Protein AF-S4YQE6-F1 (afdb_monomer)

Organism: NCBI:txid1348660

Secondary structure (DSSP, 8-state):
-HHHHHTT--------PPPPGGGGGGT-----SGGGG-GGGHHHHHHHHIIIIII--HHHHHHHHHHHHHHHH-EEEE-TT-B---GGG-HHHHHHHHHTT----HHHHHHHHHHHHHHTT-S-TT-TTTTT--TTSS---HHHHHHHHHHHHHHHHH--GGGS----SPP--TTSEEEEE-TTSTT-EEEEEEEE-TT-HHHHHHHHHHHHHHHHHHHTTTTTS--------SGGGGGGGGGTHHHHT-THHHHHHTSHHHHHHHHHHHHHHHH---TTS-HHHHHHHT--GGGTSEE-SSB---HHHHT-TT--

pLDDT: mean 86.49, std 13.57, range [44.91, 98.69]

Mean predicted aligned error: 7.18 Å

Structure (mmCIF, N/CA/C/O backbone):
data_AF-S4YQE6-F1
#
_entry.id   AF-S4YQE6-F1
#
loop_
_atom_site.group_PDB
_atom_site.id
_atom_site.type_symbol
_atom_site.label_atom_id
_atom_site.label_alt_id
_atom_site.label_comp_id
_atom_site.label_asym_id
_atom_site.label_entity_id
_atom_site.label_seq_id
_atom_site.pdbx_PDB_ins_code
_atom_site.Cartn_x
_atom_site.Cartn_y
_atom_site.Cartn_z
_atom_site.occupancy
_atom_site.B_iso_or_equiv
_atom_site.auth_seq_id
_atom_site.auth_comp_id
_atom_site.auth_asym_id
_atom_site.auth_atom_id
_atom_site.pdbx_PDB_model_num
ATOM 1 N N . MET A 1 1 ? -27.597 2.036 8.603 1.00 56.84 1 MET A N 1
ATOM 2 C CA . MET A 1 1 ? -28.878 2.775 8.636 1.00 56.84 1 MET A CA 1
ATOM 3 C C . MET A 1 1 ? -29.088 3.471 9.978 1.00 56.84 1 MET A C 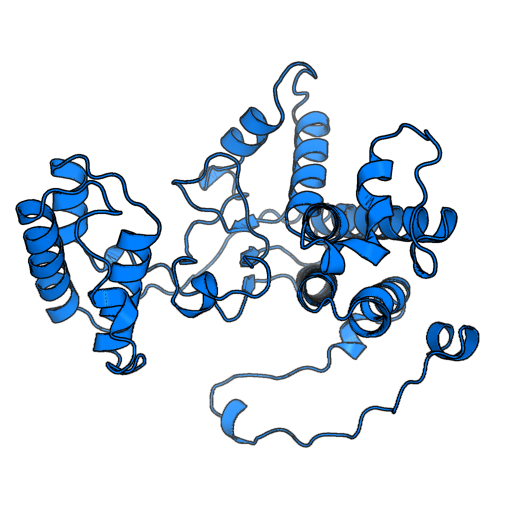1
ATOM 5 O O . MET A 1 1 ? -29.049 4.689 9.965 1.00 56.84 1 MET A O 1
ATOM 9 N N . GLY A 1 2 ? -29.180 2.748 11.110 1.00 69.44 2 GLY A N 1
ATOM 10 C CA . GLY A 1 2 ? -29.436 3.332 12.447 1.00 69.44 2 GLY A CA 1
ATOM 11 C C . GLY A 1 2 ? -28.604 4.575 12.797 1.00 69.44 2 GLY A C 1
ATOM 12 O O . GLY A 1 2 ? -29.173 5.617 13.085 1.00 69.44 2 GLY A O 1
ATOM 13 N N . PHE A 1 3 ? -27.277 4.521 12.623 1.00 74.50 3 PHE A N 1
ATOM 14 C CA . PHE A 1 3 ? -26.396 5.674 12.870 1.00 74.50 3 PHE A CA 1
ATOM 15 C C . PHE A 1 3 ? -26.777 6.941 12.074 1.00 74.50 3 PHE A C 1
ATOM 17 O O . PHE A 1 3 ? -26.772 8.037 12.629 1.00 74.50 3 PHE A O 1
ATOM 24 N N . LEU A 1 4 ? -27.094 6.809 10.780 1.00 75.56 4 LEU A N 1
ATOM 25 C CA . LEU A 1 4 ? -27.404 7.966 9.929 1.00 75.56 4 LEU A CA 1
ATOM 26 C C . LEU A 1 4 ? -28.736 8.596 10.339 1.00 75.56 4 LEU A C 1
ATOM 28 O O . LEU A 1 4 ? -28.818 9.815 10.456 1.00 75.56 4 LEU A O 1
ATOM 32 N N . SER A 1 5 ? -29.742 7.763 10.624 1.00 77.19 5 SER A N 1
ATOM 33 C CA . SER A 1 5 ? -31.036 8.226 11.130 1.00 77.19 5 SER A CA 1
ATOM 34 C C . SER A 1 5 ? -30.931 8.846 12.525 1.00 77.19 5 SER A C 1
ATOM 36 O O . SER A 1 5 ? -31.504 9.902 12.752 1.00 77.19 5 SER A O 1
ATOM 38 N N . GLU A 1 6 ? -30.162 8.243 13.437 1.00 80.88 6 GLU A N 1
ATOM 39 C CA . GLU A 1 6 ? -29.950 8.750 14.804 1.00 80.88 6 GLU A CA 1
ATOM 40 C C . GLU A 1 6 ? -29.299 10.139 14.819 1.00 80.88 6 GLU A C 1
ATOM 42 O O . GLU A 1 6 ? -29.551 10.926 15.725 1.00 80.88 6 GLU A O 1
ATOM 47 N N . ASN A 1 7 ? -28.480 10.451 13.810 1.00 77.69 7 ASN A N 1
ATOM 48 C CA . ASN A 1 7 ? -27.737 11.709 13.725 1.00 77.69 7 ASN A CA 1
ATOM 49 C C . ASN A 1 7 ? -28.308 12.681 12.679 1.00 77.69 7 ASN A C 1
ATOM 51 O O . ASN A 1 7 ? -27.654 13.667 12.353 1.00 77.69 7 ASN A O 1
ATOM 55 N N . ASN A 1 8 ? -29.510 12.420 12.148 1.00 81.25 8 ASN A N 1
ATOM 56 C CA . ASN A 1 8 ? -30.167 13.243 11.123 1.00 81.25 8 ASN A CA 1
ATOM 57 C C . ASN A 1 8 ? -29.279 13.534 9.897 1.00 81.25 8 ASN A C 1
ATOM 59 O O . ASN A 1 8 ? -29.334 14.617 9.314 1.00 81.25 8 ASN A O 1
ATOM 63 N N . ILE A 1 9 ? -28.444 12.570 9.504 1.00 76.38 9 ILE A N 1
ATOM 64 C CA . ILE A 1 9 ? -27.558 12.710 8.349 1.00 76.38 9 ILE A CA 1
ATOM 65 C C . ILE A 1 9 ? -28.355 12.338 7.089 1.00 76.38 9 ILE A C 1
ATOM 67 O O . ILE A 1 9 ? -28.807 11.192 6.984 1.00 76.38 9 ILE A O 1
ATOM 71 N N . PRO A 1 10 ? -28.535 13.260 6.123 1.00 71.62 10 PRO A N 1
ATOM 72 C CA . PRO A 1 10 ? -29.308 12.985 4.920 1.00 71.62 10 PRO A CA 1
ATOM 73 C C . PRO A 1 10 ? -28.640 11.887 4.087 1.00 71.62 10 PRO A C 1
ATOM 75 O O . PRO A 1 10 ? -27.459 11.960 3.751 1.00 71.62 10 PRO A O 1
ATOM 78 N N . TYR A 1 11 ? -29.419 10.864 3.742 1.00 64.81 11 TYR A N 1
ATOM 79 C CA . TYR A 1 11 ? -29.004 9.772 2.871 1.00 64.81 11 TYR A CA 1
ATOM 80 C C . TYR A 1 11 ? -30.135 9.462 1.893 1.00 64.81 11 TYR A C 1
ATOM 82 O O . TYR A 1 11 ? -31.206 8.998 2.287 1.00 64.81 11 TYR A O 1
ATOM 90 N N . HIS A 1 12 ? -29.899 9.724 0.610 1.00 60.97 12 HIS A N 1
ATOM 91 C CA . HIS A 1 12 ? -30.775 9.244 -0.449 1.00 60.97 12 HIS A CA 1
ATOM 92 C C . HIS A 1 12 ? -30.407 7.784 -0.719 1.00 60.97 12 HIS A C 1
ATOM 94 O O . HIS A 1 12 ? -29.250 7.482 -1.008 1.00 60.97 12 HIS A O 1
ATOM 100 N N . GLY A 1 13 ? -31.372 6.876 -0.548 1.00 57.06 13 GLY A N 1
ATOM 101 C CA . GLY A 1 13 ? -31.161 5.443 -0.748 1.00 57.06 13 GLY A CA 1
ATOM 102 C C . GLY A 1 13 ? -30.552 5.121 -2.115 1.00 57.06 13 GLY A C 1
ATOM 103 O O . GLY A 1 13 ? -30.701 5.884 -3.071 1.00 57.06 13 GLY A O 1
ATOM 104 N N . LEU A 1 14 ? -29.870 3.977 -2.202 1.00 54.34 14 LEU A N 1
ATOM 105 C CA . LEU A 1 14 ? -29.313 3.463 -3.453 1.00 54.34 14 LEU A CA 1
ATOM 106 C C . LEU A 1 14 ? -30.409 3.385 -4.524 1.00 54.34 14 LEU A C 1
ATOM 108 O O . LEU A 1 14 ? -31.343 2.592 -4.422 1.00 54.34 14 LEU A O 1
ATOM 112 N N . THR A 1 15 ? -30.270 4.188 -5.577 1.00 50.94 15 THR A N 1
ATOM 113 C CA . THR A 1 15 ? -30.917 3.888 -6.851 1.00 50.94 15 THR A CA 1
ATOM 114 C C . THR A 1 15 ? -30.179 2.692 -7.437 1.00 50.94 15 THR A C 1
ATOM 116 O O . THR A 1 15 ? -28.959 2.720 -7.595 1.00 50.94 15 THR A O 1
ATOM 119 N N . THR A 1 16 ? -30.898 1.604 -7.704 1.00 48.97 16 THR A N 1
ATOM 120 C CA . THR A 1 16 ? -30.346 0.422 -8.372 1.00 48.97 16 THR A CA 1
ATOM 121 C C . THR A 1 16 ? -29.861 0.828 -9.759 1.00 48.97 16 THR A C 1
ATOM 123 O O . THR A 1 16 ? -30.655 0.916 -10.695 1.00 48.97 16 THR A O 1
ATOM 126 N N . SER A 1 17 ? -28.568 1.114 -9.901 1.00 51.81 17 SER A N 1
ATOM 127 C CA . SER A 1 17 ? -27.965 1.313 -11.210 1.00 51.81 17 SER A CA 1
ATOM 128 C C . SER A 1 17 ? -27.737 -0.059 -11.838 1.00 51.81 17 SER A C 1
ATOM 130 O O . SER A 1 17 ? -27.027 -0.920 -11.317 1.00 51.81 17 SER A O 1
ATOM 132 N N . THR A 1 18 ? -28.405 -0.310 -12.959 1.00 53.41 18 THR A N 1
ATOM 133 C CA . THR A 1 18 ? -28.141 -1.500 -13.766 1.00 53.41 18 THR A CA 1
ATOM 134 C C . THR A 1 18 ? -26.770 -1.362 -14.420 1.00 53.41 18 THR A C 1
ATOM 136 O O . THR A 1 18 ? -26.485 -0.367 -15.086 1.00 53.41 18 THR A O 1
ATOM 139 N N . LEU A 1 19 ? -25.924 -2.369 -14.213 1.00 55.91 19 LEU A N 1
ATOM 140 C CA . LEU A 1 19 ? -24.539 -2.405 -14.677 1.00 55.91 19 LEU A CA 1
ATOM 141 C C . LEU A 1 19 ? -24.406 -2.406 -16.212 1.00 55.91 19 LEU A C 1
ATOM 143 O O . LEU A 1 19 ? -25.248 -2.990 -16.899 1.00 55.91 19 LEU A O 1
ATOM 147 N N . PRO A 1 20 ? -23.297 -1.872 -16.764 1.00 57.84 20 PRO A N 1
ATOM 148 C CA . PRO A 1 20 ? -22.956 -2.053 -18.170 1.00 57.84 20 PRO A CA 1
ATOM 149 C C . PRO A 1 20 ? -22.670 -3.541 -18.475 1.00 57.84 20 PRO A C 1
ATOM 151 O O . PRO A 1 20 ? -21.804 -4.133 -17.826 1.00 57.84 20 PRO A O 1
ATOM 154 N N . PRO A 1 21 ? -23.303 -4.153 -19.494 1.00 55.97 21 PRO A N 1
ATOM 155 C CA . PRO A 1 21 ? -23.121 -5.571 -19.840 1.00 55.97 21 PRO A CA 1
ATOM 156 C C . PRO A 1 21 ? -21.667 -5.991 -20.136 1.00 55.97 21 PRO A C 1
ATOM 158 O O . PRO A 1 21 ? -21.275 -7.120 -19.857 1.00 55.97 21 PRO A O 1
ATOM 161 N N . ARG A 1 22 ? -20.840 -5.062 -20.637 1.00 60.28 22 ARG A N 1
ATOM 162 C CA . ARG A 1 22 ? -19.507 -5.315 -21.227 1.00 60.28 22 ARG A CA 1
ATOM 163 C C . ARG A 1 22 ? -18.426 -5.857 -20.281 1.00 60.28 22 ARG A C 1
ATOM 165 O O . ARG A 1 22 ? -17.369 -6.261 -20.758 1.00 60.28 22 ARG A O 1
ATOM 172 N N . LEU A 1 23 ? -18.621 -5.811 -18.963 1.00 65.12 23 LEU A N 1
ATOM 173 C CA . LEU A 1 23 ? -17.590 -6.238 -18.003 1.00 65.12 23 LEU A CA 1
ATOM 174 C C . LEU A 1 23 ? -17.637 -7.744 -17.716 1.00 65.12 23 LEU A C 1
ATOM 176 O O . LEU A 1 23 ? -16.586 -8.358 -17.532 1.00 65.12 23 LEU A O 1
ATOM 180 N N . LYS A 1 24 ? -18.825 -8.360 -17.766 1.00 62.72 24 LYS A N 1
ATOM 181 C CA . LYS A 1 24 ? -18.977 -9.804 -17.527 1.00 62.72 24 LYS A CA 1
ATOM 182 C C . LYS A 1 24 ? -18.245 -10.641 -18.576 1.00 62.72 24 LYS A C 1
ATOM 184 O O . LYS A 1 24 ? -17.579 -11.608 -18.218 1.00 62.72 24 LYS A O 1
ATOM 189 N N . ASP A 1 25 ? -18.275 -10.207 -19.835 1.00 67.75 25 ASP A N 1
ATOM 190 C CA . ASP A 1 25 ? -17.629 -10.899 -20.961 1.00 67.75 25 ASP A CA 1
ATOM 191 C C . ASP A 1 25 ? -16.094 -10.946 -20.847 1.00 67.75 25 ASP A C 1
ATOM 193 O O . ASP A 1 25 ? -15.441 -11.752 -21.503 1.00 67.75 25 ASP A O 1
ATOM 197 N N . LYS A 1 26 ? -15.500 -10.108 -19.984 1.00 76.38 26 LYS A N 1
ATOM 198 C CA . LYS A 1 26 ? -14.056 -10.076 -19.698 1.00 76.38 26 LYS A CA 1
ATOM 199 C C . LYS A 1 26 ? -13.665 -10.861 -18.441 1.00 76.38 26 LYS A C 1
ATOM 201 O O . LYS A 1 26 ? -12.551 -10.705 -17.951 1.00 76.38 26 LYS A O 1
ATOM 206 N N . GLY A 1 27 ? -14.580 -11.652 -17.874 1.00 81.62 27 GLY A N 1
ATOM 207 C CA . GLY A 1 27 ? -14.354 -12.363 -16.612 1.00 81.62 27 GLY A CA 1
ATOM 208 C C . GLY A 1 27 ? -14.337 -11.453 -15.377 1.00 81.62 27 GLY A C 1
ATOM 209 O O . GLY A 1 27 ? -13.921 -11.883 -14.303 1.00 81.62 27 GLY A O 1
ATOM 210 N N . ILE A 1 28 ? -14.794 -10.200 -15.498 1.00 84.75 28 ILE A N 1
ATOM 211 C CA . ILE A 1 28 ? -14.851 -9.247 -14.386 1.00 84.75 28 ILE A CA 1
ATOM 212 C C . ILE A 1 28 ? -16.205 -9.385 -13.691 1.00 84.75 28 ILE A C 1
ATOM 214 O O . ILE A 1 28 ? -17.262 -9.186 -14.291 1.00 84.75 28 ILE A O 1
ATOM 218 N N . THR A 1 29 ? -16.170 -9.698 -12.396 1.00 84.75 29 THR A N 1
ATOM 219 C CA . THR A 1 29 ? -17.365 -9.742 -11.547 1.00 84.75 29 THR A CA 1
ATOM 220 C C . THR A 1 29 ? -17.403 -8.513 -10.654 1.00 84.75 29 THR A C 1
ATOM 222 O O . THR A 1 29 ? -16.517 -8.317 -9.828 1.00 84.75 29 THR A O 1
ATOM 225 N N . ILE A 1 30 ? -18.454 -7.710 -10.790 1.00 83.50 30 ILE A N 1
ATOM 226 C CA . ILE A 1 30 ? -18.725 -6.598 -9.877 1.00 83.50 30 ILE A CA 1
ATOM 227 C C . ILE A 1 30 ? -19.526 -7.124 -8.691 1.00 83.50 30 ILE A C 1
ATOM 229 O O . ILE A 1 30 ? -20.433 -7.940 -8.864 1.00 83.50 30 ILE A O 1
ATOM 233 N N . ARG A 1 31 ? -19.184 -6.654 -7.492 1.00 84.31 31 ARG A N 1
ATOM 234 C CA . ARG A 1 31 ? -19.867 -7.001 -6.246 1.00 84.31 31 ARG A CA 1
ATOM 235 C C . ARG A 1 31 ? -20.291 -5.744 -5.506 1.00 84.31 31 ARG A C 1
ATOM 237 O O . ARG A 1 31 ? -19.594 -4.733 -5.558 1.00 84.31 31 ARG A O 1
ATOM 244 N N . ASP A 1 32 ? -21.420 -5.841 -4.820 1.00 85.81 32 ASP A N 1
ATOM 245 C CA . ASP A 1 32 ? -21.859 -4.822 -3.879 1.00 85.81 32 ASP A CA 1
ATOM 246 C C . ASP A 1 32 ? -21.011 -4.919 -2.602 1.00 85.81 32 ASP A C 1
ATOM 248 O O . ASP A 1 32 ? -20.752 -6.008 -2.084 1.00 85.81 32 ASP A O 1
ATOM 252 N N . ILE A 1 33 ? -20.541 -3.776 -2.103 1.00 88.50 33 ILE A N 1
ATOM 253 C CA . ILE A 1 33 ? -19.720 -3.727 -0.894 1.00 88.50 33 ILE A CA 1
ATOM 254 C C . ILE A 1 33 ? -20.542 -3.916 0.385 1.00 88.50 33 ILE A C 1
ATOM 256 O O . ILE A 1 33 ? -19.969 -4.195 1.435 1.00 88.50 33 ILE A O 1
ATOM 260 N N . THR A 1 34 ? -21.865 -3.758 0.333 1.00 85.56 34 THR A N 1
ATOM 261 C CA . THR A 1 34 ? -22.750 -3.889 1.500 1.00 85.56 34 THR A CA 1
ATOM 262 C C . THR A 1 34 ? -22.647 -5.271 2.145 1.00 85.56 34 THR A C 1
ATOM 264 O O . THR A 1 34 ? -22.580 -5.359 3.373 1.00 85.56 34 THR A O 1
ATOM 267 N N . ASP A 1 35 ? -22.492 -6.325 1.341 1.00 84.75 35 ASP A N 1
ATOM 268 C CA . ASP A 1 35 ? -22.305 -7.706 1.804 1.00 84.75 35 ASP A CA 1
ATOM 269 C C . ASP A 1 35 ? -21.045 -7.878 2.676 1.00 84.75 35 ASP A C 1
ATOM 271 O O . ASP A 1 35 ? -21.010 -8.688 3.609 1.00 84.75 35 ASP A O 1
ATOM 275 N N . ILE A 1 36 ? -20.010 -7.066 2.431 1.00 89.44 36 ILE A N 1
ATOM 276 C CA . ILE A 1 36 ? -18.737 -7.092 3.168 1.00 89.44 36 ILE A CA 1
ATOM 277 C C . ILE A 1 36 ? -18.944 -6.626 4.619 1.00 89.44 36 ILE A C 1
ATOM 279 O O . ILE A 1 36 ? -18.232 -7.071 5.524 1.00 89.44 36 ILE A O 1
ATOM 283 N N . PHE A 1 37 ? -19.945 -5.776 4.864 1.00 90.25 37 PHE A N 1
ATOM 284 C CA . PHE A 1 37 ? -20.262 -5.205 6.175 1.00 90.25 37 PHE A CA 1
ATOM 285 C C . PHE A 1 37 ? -21.258 -6.039 7.002 1.00 90.25 37 PHE A C 1
ATOM 287 O O . PHE A 1 37 ? -21.840 -5.520 7.958 1.00 90.25 37 PHE A O 1
ATOM 294 N N . SER A 1 38 ? -21.437 -7.325 6.673 1.00 80.56 38 SER A N 1
ATOM 295 C CA . SER A 1 38 ? -22.269 -8.282 7.427 1.00 80.56 38 SER A CA 1
ATOM 296 C C . SER A 1 38 ? -22.026 -8.247 8.949 1.00 80.56 38 SER A C 1
ATOM 298 O O . SER A 1 38 ? -20.991 -7.773 9.407 1.00 80.56 38 SER A O 1
ATOM 300 N N . PHE A 1 39 ? -22.963 -8.767 9.758 1.00 70.31 39 PHE A N 1
ATOM 301 C CA . PHE A 1 39 ? -23.065 -8.572 11.222 1.00 70.31 39 PHE A CA 1
ATOM 302 C C . PHE A 1 39 ? -21.742 -8.451 12.014 1.00 70.31 39 PHE A C 1
ATOM 304 O O . PHE A 1 39 ? -21.606 -7.538 12.831 1.00 70.31 39 PHE A O 1
ATOM 311 N N . LYS A 1 40 ? -20.733 -9.303 11.764 1.00 79.31 40 LYS A N 1
ATOM 312 C CA . LYS A 1 40 ? -19.415 -9.232 12.440 1.00 79.31 40 LYS A CA 1
ATOM 313 C C . LYS A 1 40 ? -18.635 -7.925 12.189 1.00 79.31 40 LYS A C 1
ATOM 315 O O . LYS A 1 40 ? -17.783 -7.556 12.998 1.00 79.31 40 LYS A O 1
ATOM 320 N N . PHE A 1 41 ? -18.942 -7.206 11.113 1.00 88.44 41 PHE A N 1
ATOM 321 C CA . PHE A 1 41 ? -18.288 -5.978 10.660 1.00 88.44 4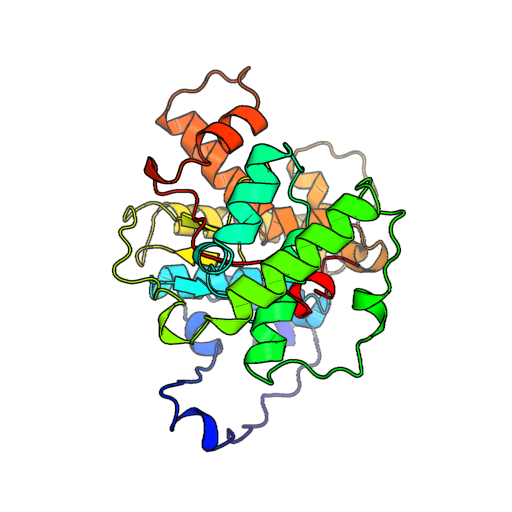1 PHE A CA 1
ATOM 322 C C . PHE A 1 41 ? -19.214 -4.757 10.599 1.00 88.44 41 PHE A C 1
ATOM 324 O O . PHE A 1 41 ? -18.791 -3.709 10.119 1.00 88.44 41 PHE A O 1
ATOM 331 N N . ALA A 1 42 ? -20.419 -4.822 11.174 1.00 85.88 42 ALA A N 1
ATOM 332 C CA . ALA A 1 42 ? -21.373 -3.706 11.164 1.00 85.88 42 ALA A CA 1
ATOM 333 C C . ALA A 1 42 ? -20.790 -2.387 11.723 1.00 85.88 42 ALA A C 1
ATOM 335 O O . ALA A 1 42 ? -21.094 -1.303 11.229 1.00 85.88 42 ALA A O 1
ATOM 336 N N . ASN A 1 43 ? -19.882 -2.462 12.706 1.00 88.69 43 ASN A N 1
ATOM 337 C CA . ASN A 1 43 ? -19.178 -1.280 13.226 1.00 88.69 43 ASN A CA 1
ATOM 338 C C . ASN A 1 43 ? -18.324 -0.574 12.159 1.00 88.69 43 ASN A C 1
ATOM 340 O O . ASN A 1 43 ? -18.210 0.646 12.185 1.00 88.69 43 ASN A O 1
ATOM 344 N N . PHE A 1 44 ? -17.742 -1.319 11.217 1.00 95.56 44 PHE A N 1
ATOM 345 C CA . PHE A 1 44 ? -16.958 -0.736 10.130 1.00 95.56 44 PHE A CA 1
ATOM 346 C C . PHE A 1 44 ? -17.831 -0.045 9.092 1.00 95.56 44 PHE A C 1
ATOM 348 O O . PHE A 1 44 ? -17.355 0.891 8.467 1.00 95.56 44 PHE A O 1
ATOM 355 N N . MET A 1 45 ? -19.106 -0.424 8.954 1.00 92.94 45 MET A N 1
ATOM 356 C CA . MET A 1 45 ? -20.050 0.312 8.105 1.00 92.94 45 MET A CA 1
ATOM 357 C C . MET A 1 45 ? -20.227 1.746 8.610 1.00 92.94 45 MET A C 1
ATOM 359 O O . MET A 1 45 ? -20.254 2.695 7.835 1.00 92.94 45 MET A O 1
ATOM 363 N N . LYS A 1 46 ? -20.292 1.909 9.936 1.00 92.50 46 LYS A N 1
ATOM 364 C CA . LYS A 1 46 ? -20.345 3.224 10.576 1.00 92.50 46 LYS A CA 1
ATOM 365 C C . LYS A 1 46 ? -19.081 4.039 10.279 1.00 92.50 46 LYS A C 1
ATOM 367 O O . LYS A 1 46 ? -19.193 5.182 9.859 1.00 92.50 46 LYS A O 1
ATOM 372 N N . TYR A 1 47 ? -17.896 3.444 10.426 1.00 95.56 47 TYR A N 1
ATOM 373 C CA . TYR A 1 47 ? -16.626 4.120 10.117 1.00 95.56 47 TYR A CA 1
ATOM 374 C C . TYR A 1 47 ? -16.489 4.458 8.630 1.00 95.56 47 TYR A C 1
ATOM 376 O O . TYR A 1 47 ? -16.071 5.555 8.283 1.00 95.56 47 TYR A O 1
ATOM 384 N N . TYR A 1 48 ? -16.934 3.562 7.750 1.00 95.69 48 TYR A N 1
ATOM 385 C CA . TYR A 1 48 ? -17.032 3.820 6.319 1.00 95.69 48 TYR A CA 1
ATOM 386 C C . TYR A 1 48 ? -17.915 5.044 6.032 1.00 95.69 48 TYR A C 1
ATOM 388 O O . TYR A 1 48 ? -17.520 5.916 5.263 1.00 95.69 48 TYR A O 1
ATOM 396 N N . TYR A 1 49 ? -19.064 5.172 6.708 1.00 93.12 49 TYR A N 1
ATOM 397 C CA . TYR A 1 49 ? -19.915 6.359 6.597 1.00 93.12 49 TYR A CA 1
ATOM 398 C C . TYR A 1 49 ? -19.284 7.632 7.153 1.00 93.12 49 TYR A C 1
ATOM 400 O O . TYR A 1 49 ? -19.491 8.698 6.573 1.00 93.12 49 TYR A O 1
ATOM 408 N N . TYR A 1 50 ? -18.493 7.546 8.223 1.00 94.44 50 TYR A N 1
ATOM 409 C CA . TYR A 1 50 ? -17.733 8.702 8.701 1.00 94.44 50 TYR A CA 1
ATOM 410 C C . TYR A 1 50 ? -16.804 9.223 7.603 1.00 94.44 50 TYR A C 1
ATOM 412 O O . TYR A 1 50 ? -16.747 10.424 7.354 1.00 94.44 50 TYR A O 1
ATOM 420 N N . GLU A 1 51 ? -16.124 8.322 6.903 1.00 95.12 51 GLU A N 1
ATOM 421 C CA . GLU A 1 51 ? -15.181 8.710 5.861 1.00 95.12 51 GLU A CA 1
ATOM 422 C C . GLU A 1 51 ? -15.879 9.220 4.598 1.00 95.12 51 GLU A C 1
ATOM 424 O O . GLU A 1 51 ? -15.571 10.318 4.139 1.00 95.12 51 GLU A O 1
ATOM 429 N N . ILE A 1 52 ? -16.863 8.497 4.057 1.00 92.75 52 ILE A N 1
ATOM 430 C CA . ILE A 1 52 ? -17.488 8.888 2.783 1.00 92.75 52 ILE A CA 1
ATOM 431 C C . ILE A 1 52 ? -18.489 10.040 2.924 1.00 92.75 52 ILE A C 1
ATOM 433 O O . ILE A 1 52 ? -18.508 10.923 2.073 1.00 92.75 52 ILE A O 1
ATOM 437 N N . ILE A 1 53 ? -19.302 10.065 3.986 1.00 90.38 53 ILE A N 1
ATOM 438 C CA . ILE A 1 53 ? -20.383 11.054 4.136 1.00 90.38 53 ILE A CA 1
ATOM 439 C C . ILE A 1 53 ? -19.892 12.280 4.897 1.00 90.38 53 ILE A C 1
ATOM 441 O O . ILE A 1 53 ? -20.120 13.405 4.465 1.00 90.38 53 ILE A O 1
ATOM 445 N N . LEU A 1 54 ? -19.229 12.079 6.041 1.00 89.88 54 LEU A N 1
ATOM 446 C CA . LEU A 1 54 ? -18.856 13.204 6.900 1.00 89.88 54 LEU A CA 1
ATOM 447 C C . LEU A 1 54 ? -17.569 13.890 6.443 1.00 89.88 54 LEU A C 1
ATOM 449 O O . LEU A 1 54 ? -17.433 15.092 6.679 1.00 89.88 54 LEU A O 1
ATOM 453 N N . ARG A 1 55 ? -16.633 13.154 5.832 1.00 90.00 55 ARG A N 1
ATOM 454 C CA . ARG A 1 55 ? -15.354 13.701 5.354 1.00 90.00 55 ARG A CA 1
ATOM 455 C C . ARG A 1 55 ? -15.228 13.792 3.840 1.00 90.00 55 ARG A C 1
ATOM 457 O O . ARG A 1 55 ? -14.423 14.585 3.373 1.00 90.00 55 ARG A O 1
ATOM 464 N N . GLY A 1 56 ? -15.964 12.994 3.070 1.00 90.62 56 GLY A N 1
ATOM 465 C CA . GLY A 1 56 ? -15.686 12.846 1.639 1.00 90.62 56 GLY A CA 1
ATOM 466 C C . GLY A 1 56 ? -14.312 12.216 1.357 1.00 90.62 56 GLY A C 1
ATOM 467 O O . GLY A 1 56 ? -13.765 12.388 0.271 1.00 90.62 56 GLY A O 1
ATOM 468 N N . ASN A 1 57 ? -13.732 11.494 2.324 1.00 92.25 57 ASN A N 1
ATOM 469 C CA . ASN A 1 57 ? -12.438 10.833 2.184 1.00 92.25 57 ASN A CA 1
ATOM 470 C C . ASN A 1 57 ? -12.603 9.441 1.562 1.00 92.25 57 ASN A C 1
ATOM 472 O O . ASN A 1 57 ? -12.715 8.428 2.260 1.00 92.25 57 ASN A O 1
ATOM 476 N N . LEU A 1 58 ? -12.602 9.381 0.232 1.00 92.00 58 LEU A N 1
ATOM 477 C CA . LEU A 1 58 ? -12.727 8.110 -0.483 1.00 92.00 58 LEU A CA 1
ATOM 478 C C . LEU A 1 58 ? -11.527 7.179 -0.258 1.00 92.00 58 LEU A C 1
ATOM 480 O O . LEU A 1 58 ? -11.719 5.968 -0.209 1.00 92.00 58 LEU A O 1
ATOM 484 N N . ALA A 1 59 ? -10.320 7.717 -0.054 1.00 90.12 59 ALA A N 1
ATOM 485 C CA . ALA A 1 59 ? -9.129 6.905 0.199 1.00 90.12 59 ALA A CA 1
ATOM 486 C C . ALA A 1 59 ? -9.256 6.124 1.518 1.00 90.12 59 ALA A C 1
ATOM 488 O O . ALA A 1 59 ? -9.166 4.897 1.517 1.00 90.12 59 ALA A O 1
ATOM 489 N N . SER A 1 60 ? -9.591 6.813 2.617 1.00 94.19 60 SER A N 1
ATOM 490 C CA . SER A 1 60 ? -9.807 6.174 3.924 1.00 94.19 60 SER A CA 1
ATOM 491 C C . SER A 1 60 ? -10.984 5.186 3.899 1.00 94.19 60 SER A C 1
ATOM 493 O O . SER A 1 60 ? -10.920 4.105 4.489 1.00 94.19 60 SER A O 1
ATOM 495 N N . ALA A 1 61 ? -12.058 5.511 3.169 1.00 95.81 61 ALA A N 1
ATOM 496 C CA . ALA A 1 61 ? -13.185 4.599 2.987 1.00 95.81 61 ALA A CA 1
ATOM 497 C C . ALA A 1 61 ? -12.769 3.308 2.248 1.00 95.81 61 ALA A C 1
ATOM 499 O O . ALA A 1 61 ? -13.138 2.207 2.672 1.00 95.81 61 ALA A O 1
ATOM 500 N N . CYS A 1 62 ? -11.960 3.424 1.190 1.00 95.69 62 CYS A N 1
ATOM 501 C CA . CYS A 1 62 ? -11.377 2.287 0.473 1.00 95.69 62 CYS A CA 1
ATOM 502 C C . CYS A 1 62 ? -10.402 1.483 1.345 1.00 95.69 62 CYS A C 1
ATOM 504 O O . CYS A 1 62 ? -10.387 0.257 1.263 1.00 95.69 62 CYS A O 1
ATOM 506 N N . ASP A 1 63 ? -9.630 2.130 2.220 1.00 97.19 63 ASP A N 1
ATOM 507 C CA . ASP A 1 63 ? -8.733 1.464 3.175 1.00 97.19 63 ASP A CA 1
ATOM 508 C C . ASP A 1 63 ? -9.480 0.532 4.142 1.00 97.19 63 ASP A C 1
ATOM 510 O O . ASP A 1 63 ? -9.038 -0.588 4.414 1.00 97.19 63 ASP A O 1
ATOM 514 N N . ILE A 1 64 ? -10.664 0.941 4.608 1.00 97.75 64 ILE A N 1
ATOM 515 C CA . ILE A 1 64 ? -11.539 0.075 5.409 1.00 97.75 64 ILE A CA 1
ATOM 516 C C . ILE A 1 64 ? -11.995 -1.127 4.573 1.00 97.75 64 ILE A C 1
ATOM 518 O O . ILE A 1 64 ? -11.865 -2.276 5.003 1.00 97.75 64 ILE A O 1
ATOM 522 N N . VAL A 1 65 ? -12.533 -0.871 3.377 1.00 97.06 65 VAL A N 1
ATOM 523 C CA . VAL A 1 65 ? -13.126 -1.910 2.524 1.00 97.06 65 VAL A CA 1
ATOM 524 C C . VAL A 1 65 ? -12.078 -2.932 2.085 1.00 97.06 65 VAL A C 1
ATOM 526 O O . VAL A 1 65 ? -12.322 -4.130 2.225 1.00 97.06 65 VAL A O 1
ATOM 529 N N . ARG A 1 66 ? -10.892 -2.498 1.635 1.00 97.19 66 ARG A N 1
ATOM 530 C CA . ARG A 1 66 ? -9.828 -3.404 1.169 1.00 97.19 66 ARG A CA 1
ATOM 531 C C . ARG A 1 66 ? -9.389 -4.381 2.255 1.00 97.19 66 ARG A C 1
ATOM 533 O O . ARG A 1 66 ? -9.239 -5.570 1.982 1.00 97.19 66 ARG A O 1
ATOM 540 N N . LEU A 1 67 ? -9.265 -3.906 3.500 1.00 98.06 67 LEU A N 1
ATOM 541 C CA . LEU A 1 67 ? -8.891 -4.740 4.644 1.00 98.06 67 LEU A CA 1
ATOM 542 C C . LEU A 1 67 ? -9.988 -5.747 5.009 1.00 98.06 67 LEU A C 1
ATOM 544 O O . LEU A 1 67 ? -9.685 -6.883 5.376 1.00 98.06 67 LEU A O 1
ATOM 548 N N . LEU A 1 68 ? -11.262 -5.368 4.881 1.00 97.56 68 LEU A N 1
ATOM 549 C CA . LEU A 1 68 ? -12.373 -6.294 5.096 1.00 97.56 68 LEU A CA 1
ATOM 550 C C . LEU A 1 68 ? -12.479 -7.346 3.985 1.00 97.56 68 LEU A C 1
ATOM 552 O O . LEU A 1 68 ? -12.738 -8.508 4.297 1.00 97.56 68 LEU A O 1
ATOM 556 N N . ILE A 1 69 ? -12.263 -6.965 2.720 1.00 96.62 69 ILE A N 1
ATOM 557 C CA . ILE A 1 69 ? -12.246 -7.890 1.576 1.00 96.62 69 ILE A CA 1
ATOM 558 C C . ILE A 1 69 ? -11.147 -8.925 1.772 1.00 96.62 69 ILE A C 1
ATOM 560 O O . ILE A 1 69 ? -11.428 -10.124 1.777 1.00 96.62 69 ILE A O 1
ATOM 564 N N . ILE A 1 70 ? -9.910 -8.470 1.983 1.00 97.25 70 ILE A N 1
ATOM 565 C CA . ILE A 1 70 ? -8.763 -9.370 2.096 1.00 97.25 70 ILE A CA 1
ATOM 566 C C . ILE A 1 70 ? -8.868 -10.259 3.343 1.00 97.25 70 ILE A C 1
ATOM 568 O O . ILE A 1 70 ? -8.522 -11.434 3.286 1.00 97.25 70 ILE A O 1
ATOM 572 N N . TYR A 1 71 ? -9.439 -9.762 4.448 1.00 97.38 71 TYR A N 1
ATOM 573 C CA . TYR A 1 71 ? -9.720 -10.599 5.615 1.00 97.38 71 TYR A CA 1
ATOM 574 C C . TYR A 1 71 ? -10.732 -11.709 5.306 1.00 97.38 71 TYR A C 1
ATOM 576 O O . TYR A 1 71 ? -10.554 -12.841 5.743 1.00 97.38 71 TYR A O 1
ATOM 584 N N . GLN A 1 72 ? -11.813 -11.400 4.587 1.00 95.62 72 GLN A N 1
ATOM 585 C CA . GLN A 1 72 ? -12.908 -12.350 4.367 1.00 95.62 72 GLN A CA 1
ATOM 586 C C . GLN A 1 72 ? -12.621 -13.357 3.259 1.00 95.62 72 GLN A C 1
ATOM 588 O O . GLN A 1 72 ? -13.029 -14.510 3.365 1.00 95.62 72 GLN A O 1
ATOM 593 N N . HIS A 1 73 ? -11.932 -12.927 2.208 1.00 95.25 73 HIS A N 1
ATOM 594 C CA . HIS A 1 73 ? -11.743 -13.729 1.004 1.00 95.25 73 HIS A CA 1
ATOM 595 C C . HIS A 1 73 ? -10.298 -14.190 0.810 1.00 95.25 73 HIS A C 1
ATOM 597 O O . HIS A 1 73 ? -10.068 -15.153 0.082 1.00 95.25 73 HIS A O 1
ATOM 603 N N . GLY A 1 74 ? -9.331 -13.553 1.477 1.00 95.94 74 GLY A N 1
ATOM 604 C CA . GLY A 1 74 ? -7.919 -13.726 1.153 1.00 95.94 74 GLY A CA 1
ATOM 605 C C . GLY A 1 74 ? -7.615 -13.305 -0.287 1.00 95.94 74 GLY A C 1
ATOM 606 O O . GLY A 1 74 ? -8.386 -12.586 -0.924 1.00 95.94 74 GLY A O 1
ATOM 607 N N . GLY A 1 75 ? -6.487 -13.779 -0.808 1.00 96.06 75 GLY A N 1
ATOM 608 C CA . GLY A 1 75 ? -6.074 -13.543 -2.187 1.00 96.06 75 GLY A CA 1
ATOM 609 C C . GLY A 1 75 ? -5.245 -12.273 -2.335 1.00 96.06 75 GLY A C 1
ATOM 610 O O . GLY A 1 75 ? -4.366 -12.013 -1.516 1.00 96.06 75 GLY A O 1
ATOM 611 N N . VAL A 1 76 ? -5.506 -11.525 -3.406 1.00 96.19 76 VAL A N 1
ATOM 612 C CA . VAL A 1 76 ? -4.761 -10.328 -3.806 1.00 96.19 76 VAL A CA 1
ATOM 613 C C . VAL A 1 76 ? -5.723 -9.150 -3.903 1.00 96.19 76 VAL A C 1
ATOM 615 O O . VAL A 1 76 ? -6.709 -9.210 -4.634 1.00 96.19 76 VAL A O 1
ATOM 618 N N . TYR A 1 77 ? -5.411 -8.071 -3.198 1.00 96.94 77 TYR A N 1
ATOM 619 C CA . TYR A 1 77 ? -5.995 -6.754 -3.412 1.00 96.94 77 TYR A CA 1
ATOM 620 C C . TYR A 1 77 ? -5.010 -5.883 -4.191 1.00 96.94 77 TYR A C 1
ATOM 622 O O . TYR A 1 77 ? -3.823 -5.885 -3.866 1.00 96.94 77 TYR A O 1
ATOM 630 N N . MET A 1 78 ? -5.502 -5.124 -5.170 1.00 95.31 78 MET A N 1
ATOM 631 C CA . MET A 1 78 ? -4.706 -4.199 -5.973 1.00 95.31 78 MET A CA 1
ATOM 632 C C . MET A 1 78 ? -5.520 -2.934 -6.282 1.00 95.31 78 MET A C 1
ATOM 634 O O . MET A 1 78 ? -6.682 -3.051 -6.676 1.00 95.31 78 MET A O 1
ATOM 638 N N . ASP A 1 79 ? -4.932 -1.750 -6.104 1.00 93.81 79 ASP A N 1
ATOM 639 C CA . ASP A 1 79 ? -5.542 -0.490 -6.543 1.00 93.81 79 ASP A CA 1
ATOM 640 C C . ASP A 1 79 ? -5.530 -0.402 -8.078 1.00 93.81 79 ASP A C 1
ATOM 642 O O . ASP A 1 79 ? -4.656 -0.946 -8.752 1.00 93.81 79 ASP A O 1
ATOM 646 N N . MET A 1 80 ? -6.510 0.304 -8.645 1.00 90.25 80 MET A N 1
ATOM 647 C CA . MET A 1 80 ? -6.698 0.402 -10.101 1.00 90.25 80 MET A CA 1
ATOM 648 C C . MET A 1 80 ? -5.555 1.125 -10.829 1.00 90.25 80 MET A C 1
ATOM 650 O O . MET A 1 80 ? -5.420 0.978 -12.040 1.00 90.25 80 MET A O 1
ATOM 654 N N . ASP A 1 81 ? -4.757 1.906 -10.102 1.00 90.00 81 ASP A N 1
ATOM 655 C CA . ASP A 1 81 ? -3.591 2.640 -10.599 1.00 90.00 81 ASP A CA 1
ATOM 656 C C . ASP A 1 81 ? -2.277 1.846 -10.460 1.00 90.00 81 ASP A C 1
ATOM 658 O O 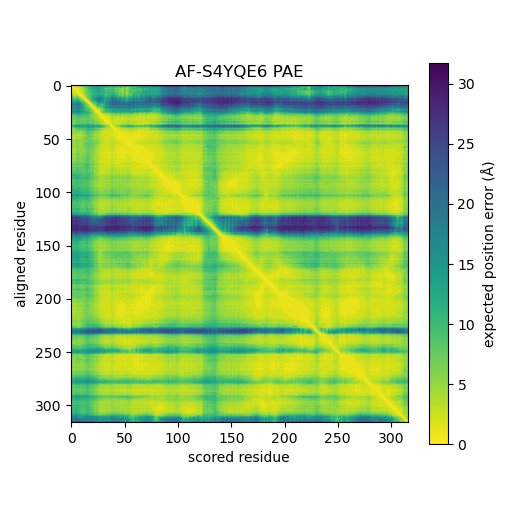. ASP A 1 81 ? -1.208 2.352 -10.808 1.00 90.00 81 ASP A O 1
ATOM 662 N N . THR A 1 82 ? -2.345 0.599 -9.982 1.00 92.50 82 THR A N 1
ATOM 663 C CA . THR A 1 82 ? -1.201 -0.310 -9.858 1.00 92.50 82 THR A CA 1
ATOM 664 C C . THR A 1 82 ? -1.105 -1.207 -11.089 1.00 92.50 82 THR A C 1
ATOM 666 O O . THR A 1 82 ? -2.069 -1.868 -11.476 1.00 92.50 82 THR A O 1
ATOM 669 N N . LEU A 1 83 ? 0.075 -1.250 -11.711 1.00 93.31 83 LEU A N 1
ATOM 670 C CA . LEU A 1 83 ? 0.339 -2.076 -12.890 1.00 93.31 83 LEU A CA 1
ATOM 671 C C . LEU A 1 83 ? 1.210 -3.295 -12.546 1.00 93.31 83 LEU A C 1
ATOM 673 O O . LEU A 1 83 ? 1.887 -3.308 -11.514 1.00 93.31 83 LEU A O 1
ATOM 677 N N . PRO A 1 84 ? 1.227 -4.334 -13.403 1.00 92.81 84 PRO A N 1
ATOM 678 C CA . PRO A 1 84 ? 2.188 -5.424 -13.285 1.00 92.81 84 PRO A CA 1
ATOM 679 C C . PRO A 1 84 ? 3.634 -4.919 -13.301 1.00 92.81 84 PRO A C 1
ATOM 681 O O . PRO A 1 84 ? 3.941 -3.879 -13.886 1.00 92.81 84 PRO A O 1
ATOM 684 N N . TYR A 1 85 ? 4.538 -5.684 -12.691 1.00 92.31 85 TYR A N 1
ATOM 685 C CA . TYR A 1 85 ? 5.968 -5.414 -12.797 1.00 92.31 85 TYR A CA 1
ATOM 686 C C . TYR A 1 85 ? 6.446 -5.614 -14.239 1.00 92.31 85 TYR A C 1
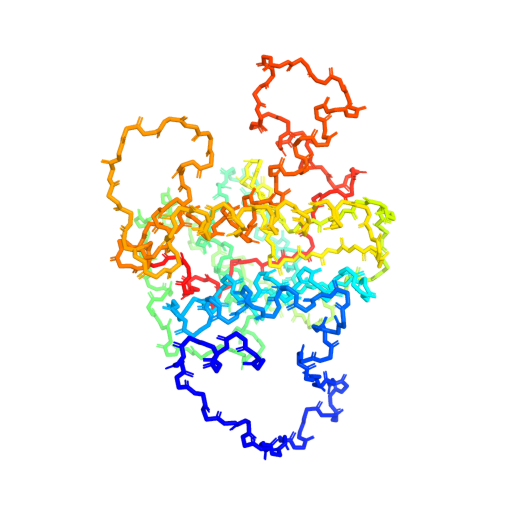ATOM 688 O O . TYR A 1 85 ? 6.189 -6.650 -14.849 1.00 92.31 85 TYR A O 1
ATOM 696 N N . THR A 1 86 ? 7.140 -4.612 -14.771 1.00 93.62 86 THR A N 1
ATOM 697 C CA . THR A 1 86 ? 7.511 -4.539 -16.193 1.00 93.62 86 THR A CA 1
ATOM 698 C C . THR A 1 86 ? 8.987 -4.240 -16.425 1.00 93.62 86 THR A C 1
ATOM 700 O O . THR A 1 86 ? 9.413 -4.032 -17.558 1.00 93.62 86 THR A O 1
ATOM 703 N N . ASP A 1 87 ? 9.794 -4.184 -15.370 1.00 91.69 87 ASP A N 1
ATOM 704 C CA . ASP A 1 87 ? 11.195 -3.782 -15.492 1.00 91.69 87 ASP A CA 1
ATOM 705 C C . ASP A 1 87 ? 12.028 -4.790 -16.305 1.00 91.69 87 ASP A C 1
ATOM 707 O O . ASP A 1 87 ? 12.943 -4.413 -17.030 1.00 91.69 87 ASP A O 1
ATOM 711 N N . ASN A 1 88 ? 11.637 -6.071 -16.292 1.00 92.38 88 ASN A N 1
ATOM 712 C CA . ASN A 1 88 ? 12.255 -7.143 -17.080 1.00 92.38 88 ASN A CA 1
ATOM 713 C C . ASN A 1 88 ? 12.214 -6.911 -18.603 1.00 92.38 88 ASN A C 1
ATOM 715 O O . ASN A 1 88 ? 12.948 -7.578 -19.338 1.00 92.38 88 ASN A O 1
ATOM 719 N N . ILE A 1 89 ? 11.358 -6.002 -19.076 1.00 96.00 89 ILE A N 1
ATOM 720 C CA . ILE A 1 89 ? 11.243 -5.629 -20.489 1.00 96.00 89 ILE A CA 1
ATOM 721 C C . ILE A 1 89 ? 12.440 -4.763 -20.911 1.00 96.00 89 ILE A C 1
ATOM 723 O O . ILE A 1 89 ? 12.954 -4.914 -22.015 1.00 96.00 89 ILE A O 1
ATOM 727 N N . PHE A 1 90 ? 12.955 -3.920 -20.015 1.00 96.25 90 PHE A N 1
ATOM 728 C CA . PHE A 1 90 ? 13.982 -2.911 -20.295 1.00 96.25 90 PHE A CA 1
ATOM 729 C C . PHE A 1 90 ? 15.413 -3.440 -20.126 1.00 96.25 90 PHE A C 1
ATOM 731 O O . PHE A 1 90 ? 16.250 -2.829 -19.465 1.00 96.25 90 PHE A O 1
ATOM 738 N N . LYS A 1 91 ? 15.727 -4.602 -20.709 1.00 96.19 91 LYS A N 1
ATOM 739 C CA . LYS A 1 91 ? 17.004 -5.309 -20.482 1.00 96.19 91 LYS A CA 1
ATOM 740 C C . LYS A 1 91 ? 18.235 -4.478 -20.855 1.00 96.19 91 LYS A C 1
ATOM 742 O O . LYS A 1 91 ? 19.208 -4.436 -20.097 1.00 96.19 91 LYS A O 1
ATOM 747 N N . ARG A 1 92 ? 18.238 -3.852 -22.038 1.00 97.12 92 ARG A N 1
ATOM 748 C CA . ARG A 1 92 ? 19.391 -3.078 -22.526 1.00 97.12 92 ARG A CA 1
ATOM 749 C C . ARG A 1 92 ? 19.533 -1.787 -21.736 1.00 97.12 92 ARG A C 1
ATOM 751 O O . ARG A 1 92 ? 20.658 -1.430 -21.381 1.00 97.12 92 ARG A O 1
ATOM 758 N N . LEU A 1 93 ? 18.412 -1.127 -21.455 1.00 95.88 93 LEU A N 1
ATOM 759 C CA . LEU A 1 93 ? 18.368 0.076 -20.636 1.00 95.88 93 LEU A CA 1
ATOM 760 C C . LEU A 1 93 ? 18.852 -0.200 -19.203 1.00 95.88 93 LEU A C 1
ATOM 762 O O . LEU A 1 93 ? 19.730 0.511 -18.725 1.00 95.88 93 LEU A O 1
ATOM 766 N N . ASN A 1 94 ? 18.370 -1.256 -18.549 1.00 95.88 94 ASN A N 1
ATOM 767 C CA . ASN A 1 94 ? 18.733 -1.588 -17.167 1.00 95.88 94 ASN A CA 1
ATOM 768 C C . ASN A 1 94 ? 20.226 -1.878 -17.025 1.00 95.88 94 ASN A C 1
ATOM 770 O O . ASN A 1 94 ? 20.877 -1.348 -16.129 1.00 95.88 94 ASN A O 1
ATOM 774 N N . ARG A 1 95 ? 20.810 -2.612 -17.980 1.00 97.12 95 ARG A N 1
ATOM 775 C CA . ARG A 1 95 ? 22.263 -2.834 -18.022 1.00 97.12 95 ARG A CA 1
ATOM 776 C C . ARG A 1 95 ? 23.053 -1.527 -18.160 1.00 97.12 95 ARG A C 1
ATOM 778 O O . ARG A 1 95 ? 24.154 -1.413 -17.628 1.00 97.12 95 ARG A O 1
ATOM 785 N N . PHE A 1 96 ? 22.531 -0.553 -18.905 1.00 96.06 96 PHE A N 1
ATOM 786 C CA . PHE A 1 96 ? 23.164 0.761 -19.036 1.00 96.06 96 PHE A CA 1
ATOM 787 C C . PHE A 1 96 ? 23.040 1.587 -17.752 1.00 96.06 96 PHE A C 1
ATOM 789 O O . PHE A 1 96 ? 24.042 2.139 -17.309 1.00 96.06 96 PHE A O 1
ATOM 796 N N . ILE A 1 97 ? 21.852 1.622 -17.140 1.00 93.06 97 ILE A N 1
ATOM 797 C CA . ILE A 1 97 ? 21.596 2.285 -15.852 1.00 93.06 97 ILE A CA 1
ATOM 798 C C . ILE A 1 97 ? 22.567 1.766 -14.788 1.00 93.06 97 ILE A C 1
ATOM 800 O O . ILE A 1 97 ? 23.242 2.563 -14.137 1.00 93.06 97 ILE A O 1
ATOM 804 N N . GLU A 1 98 ? 22.699 0.443 -14.670 1.00 94.25 98 GLU A N 1
ATOM 805 C CA . GLU A 1 98 ? 23.609 -0.203 -13.721 1.00 94.25 98 GLU A CA 1
ATOM 806 C C . GLU A 1 98 ? 25.075 0.158 -14.003 1.00 94.25 98 GLU A C 1
ATOM 808 O O . GLU A 1 98 ? 25.792 0.612 -13.108 1.00 94.25 98 GLU A O 1
ATOM 813 N N . LYS A 1 99 ? 25.516 0.028 -15.263 1.00 95.88 99 LYS A N 1
ATOM 814 C CA . LYS A 1 99 ? 26.891 0.350 -15.677 1.00 95.88 99 LYS A CA 1
ATOM 815 C C . LYS A 1 99 ? 27.260 1.804 -15.372 1.00 95.88 99 LYS A C 1
ATOM 817 O O . LYS A 1 99 ? 28.370 2.077 -14.919 1.00 95.88 99 LYS A O 1
ATOM 822 N N . GLU A 1 100 ? 26.344 2.728 -15.635 1.00 92.00 100 GLU A N 1
ATOM 823 C CA . GLU A 1 100 ? 26.545 4.164 -15.441 1.00 92.00 100 GLU A CA 1
ATOM 824 C C . GLU A 1 100 ? 26.240 4.634 -14.012 1.00 92.00 100 GLU A C 1
ATOM 826 O O . GLU A 1 100 ? 26.384 5.827 -13.734 1.00 92.00 100 GLU A O 1
ATOM 831 N N . LYS A 1 101 ? 25.839 3.717 -13.115 1.00 90.50 101 LYS A N 1
ATOM 832 C CA . LYS A 1 101 ? 25.418 3.997 -11.732 1.00 90.50 101 LYS A CA 1
ATOM 833 C C . LYS A 1 101 ? 24.355 5.096 -11.655 1.00 90.50 101 LYS A C 1
ATOM 835 O O . LYS A 1 101 ? 24.408 5.971 -10.791 1.00 90.50 101 LYS A O 1
ATOM 840 N N . ILE A 1 102 ? 23.413 5.072 -12.593 1.00 88.12 102 ILE A N 1
ATOM 841 C CA . ILE A 1 102 ? 22.300 6.017 -12.631 1.00 88.12 102 ILE A CA 1
ATOM 842 C C . ILE A 1 102 ? 21.309 5.618 -11.537 1.00 88.12 102 ILE A C 1
ATOM 844 O O . ILE A 1 102 ? 20.891 4.465 -11.462 1.00 88.12 102 ILE A O 1
ATOM 848 N N . VAL A 1 103 ? 20.948 6.572 -10.680 1.00 85.44 103 VAL A N 1
ATOM 849 C CA . VAL A 1 103 ? 19.934 6.361 -9.643 1.00 85.44 103 VAL A CA 1
ATOM 850 C C . VAL A 1 103 ? 18.563 6.322 -10.311 1.00 85.44 103 VAL A C 1
ATOM 852 O O . VAL A 1 103 ? 18.185 7.268 -10.997 1.00 85.44 103 VAL A O 1
ATOM 855 N N . GLU A 1 104 ? 17.824 5.230 -10.120 1.00 83.25 104 GLU A N 1
ATOM 856 C CA . GLU A 1 104 ? 16.445 5.134 -10.597 1.00 83.25 104 GLU A CA 1
ATOM 857 C C . GLU A 1 104 ? 15.508 5.926 -9.684 1.00 83.25 104 GLU A C 1
ATOM 859 O O . GLU A 1 104 ? 15.283 5.574 -8.522 1.00 83.25 104 GLU A O 1
ATOM 864 N N . ASP A 1 105 ? 14.953 7.000 -10.231 1.00 83.94 105 ASP A N 1
ATOM 865 C CA . ASP A 1 105 ? 13.932 7.818 -9.597 1.00 83.94 105 ASP A CA 1
ATOM 866 C C . ASP A 1 105 ? 12.535 7.517 -10.168 1.00 83.94 105 ASP A C 1
ATOM 868 O O . ASP A 1 105 ? 12.349 6.706 -11.080 1.00 83.94 105 ASP A O 1
ATOM 872 N N . GLU A 1 106 ? 11.522 8.174 -9.606 1.00 83.06 106 GLU A N 1
ATOM 873 C CA . GLU A 1 106 ? 10.136 8.063 -10.073 1.00 83.06 106 GLU A CA 1
ATOM 874 C C . GLU A 1 106 ? 9.981 8.473 -11.547 1.00 83.06 106 GLU A C 1
ATOM 876 O O . GLU A 1 106 ? 9.172 7.889 -12.267 1.00 83.06 106 GLU A O 1
ATOM 881 N N . PHE A 1 107 ? 10.776 9.431 -12.035 1.00 82.12 107 PHE A N 1
ATOM 882 C CA . PHE A 1 107 ? 10.684 9.911 -13.413 1.00 82.12 107 PHE A CA 1
ATOM 883 C C . PHE A 1 107 ? 11.128 8.857 -14.423 1.00 82.12 107 PHE A C 1
ATOM 885 O O . PHE A 1 107 ? 10.435 8.628 -15.419 1.00 82.12 107 PHE A O 1
ATOM 892 N N . LEU A 1 108 ? 12.261 8.200 -14.177 1.00 86.88 108 LEU A N 1
ATOM 893 C CA . LEU A 1 108 ? 12.779 7.149 -15.046 1.00 86.88 108 LEU A CA 1
ATOM 894 C C . LEU A 1 108 ? 11.850 5.928 -15.071 1.00 86.88 108 LEU A C 1
ATOM 896 O O . LEU A 1 108 ? 11.587 5.369 -16.140 1.00 86.88 108 LEU A O 1
ATOM 900 N N . LEU A 1 109 ? 11.302 5.548 -13.916 1.00 89.88 109 LEU A N 1
ATOM 901 C CA . LEU A 1 109 ? 10.343 4.448 -13.804 1.00 89.88 109 LEU A CA 1
ATOM 902 C C . LEU A 1 109 ? 9.017 4.784 -14.508 1.00 89.88 109 LEU A C 1
ATOM 904 O O . LEU A 1 109 ? 8.511 3.985 -15.298 1.00 89.88 109 LEU A O 1
ATOM 908 N N . LEU A 1 110 ? 8.507 6.006 -14.341 1.00 88.12 110 LEU A N 1
ATOM 909 C CA . LEU A 1 110 ? 7.330 6.483 -15.068 1.00 88.12 110 LEU A CA 1
ATOM 910 C C . LEU A 1 110 ? 7.565 6.536 -16.583 1.00 88.12 110 LEU A C 1
ATOM 912 O O . LEU A 1 110 ? 6.661 6.224 -17.365 1.00 88.12 110 LEU A O 1
ATOM 916 N N . PHE A 1 111 ? 8.765 6.931 -17.019 1.00 87.75 111 PHE A N 1
ATOM 917 C CA . PHE A 1 111 ? 9.151 6.918 -18.429 1.00 87.75 111 PHE A CA 1
ATOM 918 C C . PHE A 1 111 ? 9.075 5.501 -19.009 1.00 87.75 111 PHE A C 1
ATOM 920 O O . PHE A 1 111 ? 8.423 5.307 -20.038 1.00 87.75 111 PHE A O 1
ATOM 927 N N . LYS A 1 112 ? 9.641 4.504 -18.313 1.00 92.19 112 LYS A N 1
ATOM 928 C CA . LYS A 1 112 ? 9.518 3.082 -18.677 1.00 92.19 112 LYS A CA 1
ATOM 929 C C . LYS A 1 112 ? 8.045 2.673 -18.829 1.00 92.19 112 LYS A C 1
ATOM 931 O O . LYS A 1 112 ? 7.652 2.161 -19.880 1.00 92.19 112 LYS A O 1
ATOM 936 N N . THR A 1 113 ? 7.202 2.978 -17.839 1.00 92.38 113 THR A N 1
ATOM 937 C CA . THR A 1 113 ? 5.757 2.685 -17.890 1.00 92.38 113 THR A CA 1
ATOM 938 C C . THR A 1 113 ? 5.085 3.306 -19.118 1.00 92.38 113 THR A C 1
ATOM 940 O O . THR A 1 113 ? 4.342 2.637 -19.837 1.00 92.38 113 THR A O 1
ATOM 943 N N . LYS A 1 114 ? 5.374 4.576 -19.418 1.00 88.12 114 LYS A N 1
ATOM 944 C CA . LYS A 1 114 ? 4.788 5.288 -20.565 1.00 88.12 114 LYS A CA 1
ATOM 945 C C . LYS A 1 114 ? 5.189 4.688 -21.905 1.00 88.12 114 LYS A C 1
ATOM 947 O O . LYS A 1 114 ? 4.346 4.604 -22.796 1.00 88.12 114 LYS A O 1
ATOM 952 N N . CYS A 1 115 ? 6.434 4.240 -22.056 1.00 90.81 115 CYS A N 1
ATOM 953 C CA . CYS A 1 115 ? 6.880 3.572 -23.277 1.00 90.81 115 CYS A CA 1
ATOM 954 C C . CYS A 1 115 ? 6.065 2.300 -23.564 1.00 90.81 115 CYS A C 1
ATOM 956 O O . CYS A 1 115 ? 5.642 2.091 -24.703 1.00 90.81 115 CYS A O 1
ATOM 958 N N . ILE A 1 116 ? 5.765 1.504 -22.531 1.00 93.50 116 ILE A N 1
ATOM 959 C CA . ILE A 1 116 ? 4.907 0.316 -22.652 1.00 93.50 116 ILE A CA 1
ATOM 960 C C . ILE A 1 116 ? 3.481 0.716 -23.030 1.00 93.50 116 ILE A C 1
ATOM 962 O O . ILE A 1 116 ? 2.942 0.212 -24.015 1.00 93.50 116 ILE A O 1
ATOM 966 N N . LEU A 1 117 ? 2.870 1.648 -22.292 1.00 91.25 117 LEU A N 1
ATOM 967 C CA . LEU A 1 117 ? 1.486 2.055 -22.553 1.00 91.25 117 LEU A CA 1
ATOM 968 C C . LEU A 1 117 ? 1.317 2.657 -23.957 1.00 91.25 117 LEU A C 1
ATOM 970 O O . LEU A 1 117 ? 0.317 2.389 -24.623 1.00 91.25 117 LEU A O 1
ATOM 974 N N . LYS A 1 118 ? 2.317 3.405 -24.444 1.00 88.44 118 LYS A N 1
ATOM 975 C CA . LYS A 1 118 ? 2.360 3.924 -25.817 1.00 88.44 118 LYS A CA 1
ATOM 976 C C . LYS A 1 118 ? 2.416 2.795 -26.846 1.00 88.44 118 LYS A C 1
ATOM 978 O O . LYS A 1 118 ? 1.647 2.814 -27.803 1.00 88.44 118 LYS A O 1
ATOM 983 N N . LYS A 1 119 ? 3.278 1.791 -26.646 1.00 90.81 119 LYS A N 1
ATOM 984 C CA . LYS A 1 119 ? 3.373 0.614 -27.531 1.00 90.81 119 LYS A CA 1
ATOM 985 C C . LYS A 1 119 ? 2.062 -0.178 -27.577 1.00 90.81 119 LYS A C 1
ATOM 987 O O . LYS A 1 119 ? 1.710 -0.702 -28.629 1.00 90.81 119 LYS A O 1
ATOM 992 N N . LEU A 1 120 ? 1.316 -0.211 -26.474 1.00 90.38 120 LEU A N 1
ATOM 993 C CA . LEU A 1 120 ? 0.007 -0.863 -26.381 1.00 90.38 120 LEU A CA 1
ATOM 994 C C . LEU A 1 120 ? -1.165 0.004 -26.862 1.00 90.38 120 LEU A C 1
ATOM 996 O O . LEU A 1 120 ? -2.301 -0.458 -26.834 1.00 90.38 120 LEU A O 1
ATOM 1000 N N . SER A 1 121 ? -0.922 1.242 -27.308 1.00 87.50 121 SER A N 1
ATOM 1001 C CA . SER A 1 121 ? -1.982 2.205 -27.658 1.00 87.50 121 SER A CA 1
ATOM 1002 C C . SER A 1 121 ? -2.969 2.476 -26.507 1.00 87.50 121 SER A C 1
ATOM 1004 O O . SER A 1 121 ? -4.138 2.774 -26.735 1.00 87.50 121 SER A O 1
ATOM 1006 N N . LEU A 1 122 ? -2.496 2.370 -25.259 1.00 82.25 122 LEU A N 1
ATOM 1007 C CA . LEU A 1 122 ? -3.256 2.638 -24.030 1.00 82.25 122 LEU A CA 1
ATOM 1008 C C . LEU A 1 122 ? -2.985 4.041 -23.465 1.00 82.25 122 LEU A C 1
ATOM 1010 O O . LEU A 1 122 ? -3.537 4.409 -22.433 1.00 82.25 122 LEU A O 1
ATOM 1014 N N . PHE A 1 123 ? -2.131 4.823 -24.127 1.00 72.31 123 PHE A N 1
ATOM 1015 C CA . PHE A 1 123 ? -1.765 6.177 -23.722 1.00 72.31 123 PHE A CA 1
ATOM 1016 C C . PHE A 1 123 ? -1.702 7.096 -24.947 1.00 72.31 123 PHE A C 1
ATOM 1018 O O . PHE A 1 123 ? -1.021 6.783 -25.925 1.00 72.31 123 PHE A O 1
ATOM 1025 N N . ASN A 1 124 ? -2.422 8.221 -24.906 1.00 61.22 124 ASN A N 1
ATOM 1026 C CA . ASN A 1 124 ? -2.512 9.159 -26.026 1.00 61.22 124 ASN A CA 1
ATOM 1027 C C . ASN A 1 124 ? -1.348 10.167 -26.022 1.00 61.22 124 ASN A C 1
ATOM 1029 O O . ASN A 1 124 ? -1.004 10.748 -24.998 1.00 61.22 124 ASN A O 1
ATOM 1033 N N . ASN A 1 125 ? -0.794 10.451 -27.207 1.00 54.31 125 ASN A N 1
ATOM 1034 C CA . ASN A 1 125 ? 0.323 11.392 -27.407 1.00 54.31 125 ASN A CA 1
ATOM 1035 C C . ASN A 1 125 ? 0.002 12.866 -27.061 1.00 54.31 125 ASN A C 1
ATOM 1037 O O . ASN A 1 125 ? 0.902 13.702 -27.088 1.00 54.31 125 ASN A O 1
ATOM 1041 N N . SER A 1 126 ? -1.252 13.224 -26.763 1.00 50.66 126 SER A N 1
ATOM 1042 C CA . SER A 1 126 ? -1.617 14.595 -26.374 1.00 50.66 126 SER A CA 1
ATOM 1043 C C . SER A 1 126 ? -1.070 15.000 -24.998 1.00 50.66 126 SER A C 1
ATOM 1045 O O . SER A 1 126 ? -0.938 16.193 -24.733 1.00 50.66 126 SER A O 1
ATOM 1047 N N . ASP A 1 127 ? -0.648 14.041 -24.166 1.00 53.59 127 ASP A N 1
ATOM 1048 C CA . ASP A 1 127 ? -0.009 14.284 -22.863 1.00 53.59 127 ASP A CA 1
ATOM 1049 C C . ASP A 1 127 ? 1.506 14.555 -22.981 1.00 53.59 127 ASP A C 1
ATOM 1051 O O . ASP A 1 127 ? 2.336 14.095 -22.190 1.00 53.59 127 ASP A O 1
ATOM 1055 N N . ASN A 1 128 ? 1.882 15.378 -23.966 1.00 47.03 128 ASN A N 1
ATOM 1056 C CA . ASN A 1 128 ? 3.257 15.819 -24.236 1.00 47.03 128 ASN A CA 1
ATOM 1057 C C . ASN A 1 128 ? 3.906 16.620 -23.089 1.00 47.03 128 ASN A C 1
ATOM 1059 O O . ASN A 1 128 ? 5.102 16.907 -23.146 1.00 47.03 128 ASN A O 1
ATOM 1063 N N . LYS A 1 129 ? 3.165 16.967 -22.026 1.00 49.09 129 LYS A N 1
ATOM 1064 C CA . LYS A 1 129 ? 3.725 17.657 -20.849 1.00 49.09 129 LYS A CA 1
ATOM 1065 C C . LYS A 1 129 ? 4.852 16.868 -20.173 1.00 49.09 129 LYS A C 1
ATOM 1067 O O . LYS A 1 129 ? 5.749 17.484 -19.610 1.00 49.09 129 LYS A O 1
ATOM 1072 N N . TYR A 1 130 ? 4.847 15.539 -20.276 1.00 48.22 130 TYR A N 1
ATOM 1073 C CA . TYR A 1 130 ? 5.795 14.681 -19.557 1.00 48.22 130 TYR A CA 1
ATOM 1074 C C . TYR A 1 130 ? 7.018 14.249 -20.357 1.00 48.22 130 TYR A C 1
ATOM 1076 O O . TYR A 1 130 ? 8.056 13.988 -19.763 1.00 48.22 130 TYR A O 1
ATOM 1084 N N . TYR A 1 131 ? 6.918 14.192 -21.686 1.00 46.72 131 TYR A N 1
ATOM 1085 C CA . TYR A 1 131 ? 8.090 13.975 -22.543 1.00 46.72 131 TYR A CA 1
ATOM 1086 C C . TYR A 1 131 ? 9.000 15.211 -22.585 1.00 46.72 131 TYR A C 1
ATOM 1088 O O . TYR A 1 131 ? 10.181 15.095 -22.892 1.00 46.72 131 TYR A O 1
ATOM 1096 N N . ASN A 1 132 ? 8.452 16.381 -22.240 1.00 45.88 132 ASN A N 1
ATOM 1097 C CA . ASN A 1 132 ? 9.159 17.657 -22.229 1.00 45.88 132 ASN A CA 1
ATOM 1098 C C . ASN A 1 132 ? 9.679 18.090 -20.851 1.00 45.88 132 ASN A C 1
ATOM 1100 O O . ASN A 1 132 ? 10.213 19.197 -20.762 1.00 45.88 132 ASN A O 1
ATOM 1104 N N . HIS A 1 133 ? 9.566 17.274 -19.792 1.00 47.78 133 HIS A N 1
ATOM 1105 C CA . HIS A 1 133 ? 10.236 17.611 -18.530 1.00 47.78 133 HIS A CA 1
ATOM 1106 C C . HIS A 1 133 ? 11.750 17.534 -18.739 1.00 47.78 133 HIS A C 1
ATOM 1108 O O . HIS A 1 133 ? 12.329 16.488 -19.021 1.00 47.78 133 HIS A O 1
ATOM 1114 N N . HIS A 1 134 ? 12.332 18.731 -18.772 1.00 46.69 134 HIS A N 1
ATOM 1115 C CA . HIS A 1 134 ? 13.669 19.029 -19.244 1.00 46.69 134 HIS A CA 1
ATOM 1116 C C . HIS A 1 134 ? 14.749 18.330 -18.415 1.00 46.69 134 HIS A C 1
ATOM 1118 O O . HIS A 1 134 ? 14.565 18.043 -17.236 1.00 46.69 134 HIS A O 1
ATOM 1124 N N . ASN A 1 135 ? 15.921 18.194 -19.044 1.00 45.75 135 ASN A N 1
ATOM 1125 C CA . ASN A 1 135 ? 17.223 17.745 -18.526 1.00 45.75 135 ASN A CA 1
ATOM 1126 C C . ASN A 1 135 ? 17.664 18.306 -17.145 1.00 45.75 135 ASN A C 1
ATOM 1128 O O . ASN A 1 135 ? 18.759 17.988 -16.698 1.00 45.75 135 ASN A O 1
ATOM 1132 N N . TYR A 1 136 ? 16.877 19.165 -16.492 1.00 44.91 136 TYR A N 1
ATOM 1133 C CA . TYR A 1 136 ? 17.217 19.836 -15.239 1.00 44.91 136 TYR A CA 1
ATOM 1134 C C . TYR A 1 136 ? 16.755 19.093 -13.975 1.00 44.91 136 TYR A C 1
ATOM 1136 O O . TYR A 1 136 ? 17.410 19.248 -12.951 1.00 44.91 136 TYR A O 1
ATOM 1144 N N . GLU A 1 137 ? 15.695 18.275 -14.016 1.00 49.00 137 GLU A N 1
ATOM 1145 C CA . GLU A 1 137 ? 15.181 17.610 -12.797 1.00 49.00 137 GLU A CA 1
ATOM 1146 C C . GLU A 1 137 ? 15.855 16.265 -12.494 1.00 49.00 137 GLU A C 1
ATOM 1148 O O . GLU A 1 137 ? 16.003 15.907 -11.331 1.00 49.00 137 GLU A O 1
ATOM 1153 N N . ILE A 1 138 ? 16.334 15.548 -13.515 1.00 53.75 138 ILE A N 1
ATOM 1154 C CA . ILE A 1 138 ? 16.886 14.191 -13.335 1.00 53.75 138 ILE A CA 1
ATOM 1155 C C . ILE A 1 138 ? 18.377 14.229 -12.928 1.00 53.75 138 ILE A C 1
ATOM 1157 O O . ILE A 1 138 ? 18.968 13.211 -12.588 1.00 53.75 138 ILE A O 1
ATOM 1161 N N . GLY A 1 139 ? 19.051 15.386 -12.980 1.00 58.53 139 GLY A N 1
ATOM 1162 C CA . GLY A 1 139 ? 20.500 15.470 -12.717 1.00 58.53 139 GLY A CA 1
ATOM 1163 C C . GLY A 1 139 ? 21.364 14.603 -13.656 1.00 58.53 139 GLY A C 1
ATOM 1164 O O . GLY A 1 139 ? 22.562 14.437 -13.430 1.00 58.53 139 GLY A O 1
ATOM 1165 N N . ILE A 1 140 ? 20.762 14.040 -14.711 1.00 66.06 140 ILE A N 1
ATOM 1166 C CA . ILE A 1 140 ? 21.403 13.193 -15.712 1.00 66.06 140 ILE A CA 1
ATOM 1167 C C . ILE A 1 140 ? 21.861 14.076 -16.870 1.00 66.06 140 ILE A C 1
ATOM 1169 O O . ILE A 1 140 ? 21.088 14.851 -17.431 1.00 66.06 140 ILE A O 1
ATOM 1173 N N . ASP A 1 141 ? 23.123 13.910 -17.263 1.00 76.50 141 ASP A N 1
ATOM 1174 C CA . ASP A 1 141 ? 23.679 14.566 -18.443 1.00 76.50 141 ASP A CA 1
ATOM 1175 C C . ASP A 1 141 ? 22.837 14.279 -19.704 1.00 76.50 141 ASP A C 1
ATOM 1177 O O . ASP A 1 141 ? 22.408 13.150 -19.957 1.00 76.50 141 ASP A O 1
ATOM 1181 N N . LYS A 1 142 ? 22.651 15.299 -20.545 1.00 79.69 142 LYS A N 1
ATOM 1182 C CA . LYS A 1 142 ? 21.842 15.250 -21.771 1.00 79.69 142 LYS A CA 1
ATOM 1183 C C . LYS A 1 142 ? 22.255 14.101 -22.696 1.00 79.69 142 LYS A C 1
ATOM 1185 O O . LYS A 1 142 ? 21.401 13.497 -23.348 1.00 79.69 142 LYS A O 1
ATOM 1190 N N . SER A 1 143 ? 23.552 13.782 -22.756 1.00 83.69 143 SER A N 1
ATOM 1191 C CA . SER A 1 143 ? 24.057 12.664 -23.562 1.00 83.69 143 SER A CA 1
ATOM 1192 C C . SER A 1 143 ? 23.570 11.307 -23.036 1.00 83.69 143 SER A C 1
ATOM 1194 O O . SER A 1 143 ? 23.106 10.467 -23.812 1.00 83.69 143 SER A O 1
ATOM 1196 N N . LYS A 1 144 ? 23.580 11.121 -21.710 1.00 85.75 144 LYS A N 1
ATOM 1197 C CA . LYS A 1 144 ? 23.082 9.917 -21.037 1.00 85.75 144 LYS A CA 1
ATOM 1198 C C . LYS A 1 144 ? 21.570 9.792 -21.165 1.00 85.75 144 LYS A C 1
ATOM 1200 O O . LYS A 1 144 ? 21.083 8.698 -21.429 1.00 85.75 144 LYS A O 1
ATOM 1205 N N . TYR A 1 145 ? 20.834 10.897 -21.051 1.00 84.12 145 TYR A N 1
ATOM 1206 C CA . TYR A 1 145 ? 19.381 10.887 -21.228 1.00 84.12 145 TYR A CA 1
ATOM 1207 C C . TYR A 1 145 ? 18.977 10.486 -22.651 1.00 84.12 145 TYR A C 1
ATOM 1209 O O . TYR A 1 145 ? 18.130 9.613 -22.835 1.00 84.12 145 TYR A O 1
ATOM 1217 N N . LYS A 1 146 ? 19.654 11.031 -23.670 1.00 87.12 146 LYS A N 1
ATOM 1218 C CA . LYS A 1 146 ? 19.461 10.580 -25.053 1.00 87.12 146 LYS A CA 1
ATOM 1219 C C . LYS A 1 146 ? 19.735 9.080 -25.186 1.00 87.12 146 LYS A C 1
ATOM 1221 O O . LYS A 1 146 ? 18.974 8.370 -25.840 1.00 87.12 146 LYS A O 1
ATOM 1226 N N . LYS A 1 147 ? 20.779 8.579 -24.516 1.00 92.25 147 LYS A N 1
ATOM 1227 C CA . LYS A 1 147 ? 21.087 7.149 -24.544 1.00 92.25 147 LYS A CA 1
ATOM 1228 C C . LYS A 1 147 ? 20.010 6.291 -23.877 1.00 92.25 147 LYS A C 1
ATOM 1230 O O . LYS A 1 147 ? 19.691 5.227 -24.399 1.00 92.25 147 LYS A O 1
ATOM 1235 N N . ILE A 1 148 ? 19.431 6.759 -22.771 1.00 91.62 148 ILE A N 1
ATOM 1236 C CA . ILE A 1 148 ? 18.285 6.117 -22.109 1.00 91.62 148 ILE A CA 1
ATOM 1237 C C . ILE A 1 148 ? 17.113 5.978 -23.084 1.00 91.62 148 ILE A C 1
ATOM 1239 O O . ILE A 1 148 ? 16.562 4.886 -23.208 1.00 91.62 148 ILE A O 1
ATOM 1243 N N . GLN A 1 149 ? 16.767 7.051 -23.802 1.00 90.44 149 GLN A N 1
ATOM 1244 C CA . GLN A 1 149 ? 15.675 7.038 -24.779 1.00 90.44 149 GLN A CA 1
ATOM 1245 C C . GLN A 1 149 ? 15.930 6.025 -25.903 1.00 90.44 149 GLN A C 1
ATOM 1247 O O . GLN A 1 149 ? 15.083 5.170 -26.147 1.00 90.44 149 GLN A O 1
ATOM 1252 N N . GLU A 1 150 ? 17.120 6.052 -26.513 1.00 94.25 150 GLU A N 1
ATOM 1253 C CA . GLU A 1 150 ? 17.507 5.104 -27.571 1.00 94.25 150 GLU A CA 1
ATOM 1254 C C . GLU A 1 150 ? 17.408 3.641 -27.107 1.00 94.25 150 GLU A C 1
ATOM 1256 O O . GLU A 1 150 ? 16.897 2.782 -27.822 1.00 94.25 150 GLU A O 1
ATOM 1261 N N . LEU A 1 151 ? 17.9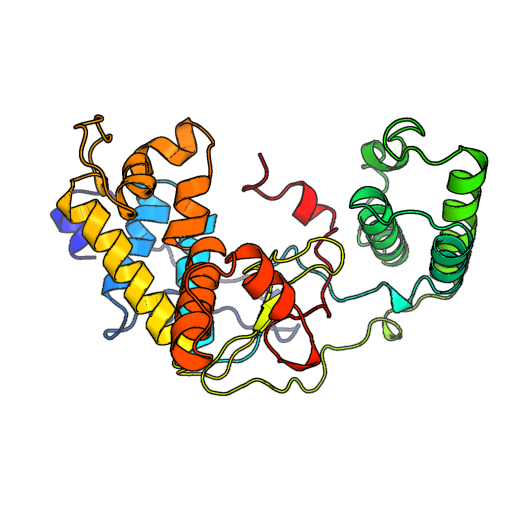06 3.331 -25.905 1.00 96.56 151 LEU A N 1
ATOM 1262 C CA . LEU A 1 151 ? 17.885 1.963 -25.379 1.00 96.56 151 LEU A CA 1
ATOM 1263 C C . LEU A 1 151 ? 16.468 1.506 -25.020 1.00 96.56 151 LEU A C 1
ATOM 1265 O O . LEU A 1 151 ? 16.128 0.352 -25.277 1.00 96.56 151 LEU A O 1
ATOM 1269 N N . ALA A 1 152 ? 15.641 2.403 -24.477 1.00 94.38 152 ALA A N 1
ATOM 1270 C CA . ALA A 1 152 ? 14.239 2.123 -24.192 1.00 94.38 152 ALA A CA 1
ATOM 1271 C C . ALA A 1 152 ? 13.448 1.820 -25.470 1.00 94.38 152 ALA A C 1
ATOM 1273 O O . ALA A 1 152 ? 12.655 0.884 -25.488 1.00 94.38 152 ALA A O 1
ATOM 1274 N N . GLU A 1 153 ? 13.675 2.582 -26.544 1.00 93.38 153 GLU A N 1
ATOM 1275 C CA . GLU A 1 153 ? 13.039 2.347 -27.844 1.00 93.38 153 GLU A CA 1
ATOM 1276 C C . GLU A 1 153 ? 13.412 0.979 -28.420 1.00 93.38 153 GLU A C 1
ATOM 1278 O O . GLU A 1 153 ? 12.536 0.267 -28.910 1.00 93.38 153 GLU A O 1
ATOM 1283 N N . LEU A 1 154 ? 14.683 0.578 -28.306 1.00 95.88 154 LEU A N 1
ATOM 1284 C CA . LEU A 1 154 ? 15.141 -0.746 -28.734 1.00 95.88 154 LEU A CA 1
ATOM 1285 C C . LEU A 1 154 ? 14.502 -1.877 -27.917 1.00 95.88 154 LEU A C 1
ATOM 1287 O O . LEU A 1 154 ? 14.052 -2.861 -28.493 1.00 95.88 154 LEU A O 1
ATOM 1291 N N . ASP A 1 155 ? 1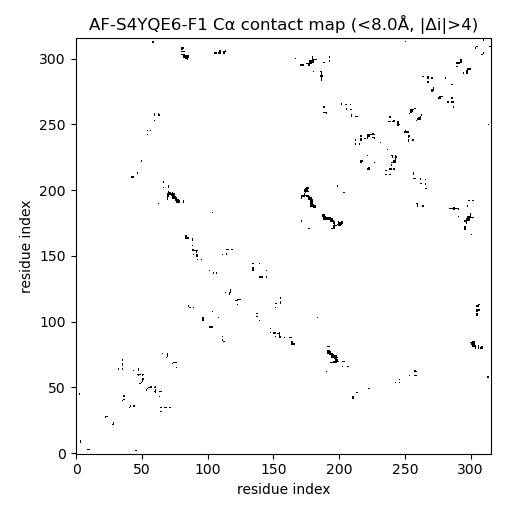4.434 -1.744 -26.591 1.00 97.19 155 ASP A N 1
ATOM 1292 C CA . ASP A 1 155 ? 13.789 -2.747 -25.733 1.00 97.19 155 ASP A CA 1
ATOM 1293 C C . ASP A 1 155 ? 12.276 -2.854 -26.009 1.00 97.19 155 ASP A C 1
ATOM 1295 O O . ASP A 1 155 ? 11.715 -3.948 -26.050 1.00 97.19 155 ASP A O 1
ATOM 1299 N N . ILE A 1 156 ? 11.611 -1.729 -26.278 1.00 95.50 156 ILE A N 1
ATOM 1300 C CA . ILE A 1 156 ? 10.167 -1.667 -26.555 1.00 95.50 156 ILE A CA 1
ATOM 1301 C C . ILE A 1 156 ? 9.816 -2.098 -27.982 1.00 95.50 156 ILE A C 1
ATOM 1303 O O . ILE A 1 156 ? 8.687 -2.533 -28.246 1.00 95.50 156 ILE A O 1
ATOM 1307 N N . ALA A 1 157 ? 10.757 -2.008 -28.923 1.00 94.38 157 ALA A N 1
ATOM 1308 C CA . ALA A 1 157 ? 10.587 -2.579 -30.253 1.00 94.38 157 ALA A CA 1
ATOM 1309 C C . ALA A 1 157 ? 10.329 -4.093 -30.160 1.00 94.38 157 ALA A C 1
ATOM 1311 O O . ALA A 1 157 ? 9.373 -4.569 -30.779 1.00 94.38 157 ALA A O 1
ATOM 1312 N N . ASP A 1 158 ? 11.089 -4.782 -29.302 1.00 91.12 158 ASP A N 1
ATOM 1313 C CA . ASP A 1 158 ? 11.031 -6.232 -29.076 1.00 91.12 158 ASP A CA 1
ATOM 1314 C C . ASP A 1 158 ? 9.876 -6.674 -28.150 1.00 91.12 158 ASP A C 1
ATOM 1316 O O . ASP A 1 158 ? 9.550 -7.857 -28.092 1.00 91.12 158 ASP A O 1
ATOM 1320 N N . PHE A 1 159 ? 9.253 -5.742 -27.422 1.00 94.44 159 PHE A N 1
ATOM 1321 C CA . PHE A 1 159 ? 8.222 -6.032 -26.420 1.00 94.44 159 PHE A CA 1
ATOM 1322 C C . PHE A 1 159 ? 6.891 -6.536 -27.007 1.00 94.44 159 PHE A C 1
ATOM 1324 O O . PHE A 1 159 ? 6.333 -5.955 -27.947 1.00 94.44 159 PHE A O 1
ATOM 1331 N N . SER A 1 160 ? 6.318 -7.538 -26.335 1.00 92.19 160 SER A N 1
ATOM 1332 C CA . SER A 1 160 ? 4.960 -8.055 -26.498 1.00 92.19 160 SER A CA 1
ATOM 1333 C C . SER A 1 160 ? 4.250 -8.228 -25.144 1.00 92.19 160 SER A C 1
ATOM 1335 O O . SER A 1 160 ? 4.883 -8.357 -24.100 1.00 92.19 160 SER A O 1
ATOM 1337 N N . LEU A 1 161 ? 2.914 -8.323 -25.136 1.00 89.81 161 LEU A N 1
ATOM 1338 C CA . LEU A 1 161 ? 2.156 -8.564 -23.893 1.00 89.81 161 LEU A CA 1
ATOM 1339 C C . LEU A 1 161 ? 2.545 -9.865 -23.170 1.00 89.81 161 LEU A C 1
ATOM 1341 O O . LEU A 1 161 ? 2.353 -9.954 -21.961 1.00 89.81 161 LEU A O 1
ATOM 1345 N N . MET A 1 162 ? 3.103 -10.850 -23.879 1.00 90.62 162 MET A N 1
ATOM 1346 C CA . MET A 1 162 ? 3.543 -12.117 -23.284 1.00 90.62 162 MET A CA 1
ATOM 1347 C C . MET A 1 162 ? 4.805 -11.957 -22.425 1.00 90.62 162 MET A C 1
ATOM 1349 O O . MET A 1 162 ? 5.100 -12.828 -21.610 1.00 90.62 162 MET A O 1
ATOM 1353 N N . ASP A 1 163 ? 5.524 -10.840 -22.570 1.00 91.81 163 ASP A N 1
ATOM 1354 C CA . ASP A 1 163 ? 6.692 -10.500 -21.752 1.00 91.81 163 ASP A CA 1
ATOM 1355 C C . ASP A 1 163 ? 6.305 -9.923 -20.379 1.00 91.81 163 ASP A C 1
ATOM 1357 O O . ASP A 1 163 ? 7.157 -9.784 -19.496 1.00 91.81 163 ASP A O 1
ATOM 1361 N N . VAL A 1 164 ? 5.021 -9.595 -20.180 1.00 92.06 164 VAL A N 1
ATOM 1362 C CA . VAL A 1 164 ? 4.474 -9.220 -18.872 1.00 92.06 164 VAL A CA 1
ATOM 1363 C C . VAL A 1 164 ? 4.149 -10.496 -18.105 1.00 92.06 164 VAL A C 1
ATOM 1365 O O . VAL A 1 164 ? 3.160 -11.178 -18.382 1.00 92.06 164 VAL A O 1
ATOM 1368 N N . PHE A 1 165 ? 4.987 -10.829 -17.125 1.00 90.06 165 PHE A N 1
ATOM 1369 C CA . PHE A 1 165 ? 4.794 -12.048 -16.352 1.00 90.06 165 PHE A CA 1
ATOM 1370 C C . PHE A 1 165 ? 3.523 -11.976 -15.492 1.00 90.06 165 PHE A C 1
ATOM 1372 O O . PHE A 1 165 ? 3.290 -10.973 -14.811 1.00 90.06 165 PHE A O 1
ATOM 1379 N N . PRO A 1 166 ? 2.704 -13.044 -15.468 1.00 90.06 166 PRO A N 1
ATOM 1380 C CA . PRO A 1 166 ? 1.596 -13.125 -14.529 1.00 90.06 166 PRO A CA 1
ATOM 1381 C C . PRO A 1 166 ? 2.130 -13.221 -13.093 1.00 90.06 166 PRO A C 1
ATOM 1383 O O . PRO A 1 166 ? 3.212 -13.760 -12.866 1.00 90.06 166 PRO A O 1
ATOM 1386 N N . LEU A 1 167 ? 1.324 -12.805 -12.107 1.00 88.94 167 LEU A N 1
ATOM 1387 C CA . LEU A 1 167 ? 1.648 -12.989 -10.679 1.00 88.94 167 LEU A CA 1
ATOM 1388 C C . LEU A 1 167 ? 1.927 -14.461 -10.319 1.00 88.94 167 LEU A C 1
ATOM 1390 O O . LEU A 1 167 ? 2.694 -14.756 -9.406 1.00 88.94 167 LEU A O 1
ATOM 1394 N N . GLY A 1 168 ? 1.313 -15.398 -11.047 1.00 88.69 168 GLY A N 1
ATOM 1395 C CA . GLY A 1 168 ? 1.516 -16.827 -10.844 1.00 88.69 168 GLY A CA 1
ATOM 1396 C C . GLY A 1 168 ? 1.004 -17.311 -9.483 1.00 88.69 168 GLY A C 1
ATOM 1397 O O . GLY A 1 168 ? 0.054 -16.769 -8.918 1.00 88.69 168 GLY A O 1
ATOM 1398 N N . LYS A 1 169 ? 1.609 -18.388 -8.969 1.00 89.12 169 LYS A N 1
ATOM 1399 C CA . LYS A 1 169 ? 1.299 -18.907 -7.631 1.00 89.12 169 LYS A CA 1
ATOM 1400 C C . LYS A 1 169 ? 2.042 -18.079 -6.588 1.00 89.12 169 LYS A C 1
ATOM 1402 O O . LYS A 1 169 ? 3.269 -18.078 -6.570 1.00 89.12 169 LYS A O 1
ATOM 1407 N N . MET A 1 170 ? 1.294 -17.442 -5.694 1.00 87.75 170 MET A N 1
ATOM 1408 C CA . MET A 1 170 ? 1.847 -16.697 -4.566 1.00 87.75 170 MET A CA 1
ATOM 1409 C C . MET A 1 170 ? 1.717 -17.510 -3.278 1.00 87.75 170 MET A C 1
ATOM 1411 O O . MET A 1 170 ? 0.645 -18.034 -2.970 1.00 87.75 170 MET A O 1
ATOM 1415 N N . TYR A 1 171 ? 2.804 -17.592 -2.515 1.00 88.12 171 TYR A N 1
ATOM 1416 C CA . TYR A 1 171 ? 2.809 -18.184 -1.182 1.00 88.12 171 TYR A CA 1
ATOM 1417 C C . TYR A 1 171 ? 2.757 -17.068 -0.145 1.00 88.12 171 TYR A C 1
ATOM 1419 O O . TYR A 1 171 ? 3.550 -16.134 -0.199 1.00 88.12 171 TYR A O 1
ATOM 1427 N N . VAL A 1 172 ? 1.825 -17.175 0.802 1.00 91.38 172 VAL A N 1
ATOM 1428 C CA . VAL A 1 172 ? 1.676 -16.211 1.895 1.00 91.38 172 VAL A CA 1
ATOM 1429 C C . VAL A 1 172 ? 1.569 -16.914 3.235 1.00 91.38 172 VAL A C 1
ATOM 1431 O O . VAL A 1 172 ? 0.972 -17.986 3.362 1.00 91.38 172 VAL A O 1
ATOM 1434 N N . HIS A 1 173 ? 2.116 -16.283 4.267 1.00 93.44 173 HIS A N 1
ATOM 1435 C CA . HIS A 1 173 ? 1.977 -16.768 5.630 1.00 93.44 173 HIS A CA 1
ATOM 1436 C C . HIS A 1 173 ? 0.529 -16.603 6.102 1.00 93.44 173 HIS A C 1
ATOM 1438 O O . HIS A 1 173 ? 0.012 -15.491 6.188 1.00 93.44 173 HIS A O 1
ATOM 1444 N N . LYS A 1 174 ? -0.109 -17.714 6.489 1.00 94.94 174 LYS A N 1
ATOM 1445 C CA . LYS A 1 174 ? -1.530 -17.770 6.883 1.00 94.94 174 LYS A CA 1
ATOM 1446 C C . LYS A 1 174 ? -1.953 -16.705 7.906 1.00 94.94 174 LYS A C 1
ATOM 1448 O O . LYS A 1 174 ? -3.081 -16.230 7.873 1.00 94.94 174 LYS A O 1
ATOM 1453 N N . ASN A 1 175 ? -1.066 -16.361 8.837 1.00 96.00 175 ASN A N 1
ATOM 1454 C CA . ASN A 1 175 ? -1.351 -15.444 9.942 1.00 96.00 175 ASN A CA 1
ATOM 1455 C C . ASN A 1 175 ? -0.751 -14.040 9.769 1.00 96.00 175 ASN A C 1
ATOM 1457 O O . ASN A 1 175 ? -0.898 -13.226 10.682 1.00 96.00 175 ASN A O 1
ATOM 1461 N N . LEU A 1 176 ? -0.108 -13.762 8.633 1.00 94.69 176 LEU A N 1
ATOM 1462 C CA . LEU A 1 176 ? 0.452 -12.456 8.284 1.00 94.69 176 LEU A CA 1
ATOM 1463 C C . LEU A 1 176 ? -0.221 -11.911 7.016 1.00 94.69 176 LEU A C 1
ATOM 1465 O O . LEU A 1 176 ? -1.242 -12.429 6.554 1.00 94.69 176 LEU A O 1
ATOM 1469 N N . LEU A 1 177 ? 0.323 -10.825 6.489 1.00 96.44 177 LEU A N 1
ATOM 1470 C CA . LEU A 1 177 ? -0.011 -10.248 5.198 1.00 96.44 177 LEU A CA 1
ATOM 1471 C C . LEU A 1 177 ? 1.275 -9.765 4.531 1.00 96.44 177 LEU A C 1
ATOM 1473 O O . LEU A 1 177 ? 2.241 -9.432 5.220 1.00 96.44 177 LEU A O 1
ATOM 1477 N N . SER A 1 178 ? 1.242 -9.708 3.210 1.00 96.06 178 SER A N 1
ATOM 1478 C CA . SER A 1 178 ? 2.293 -9.143 2.379 1.00 96.06 178 SER A CA 1
ATOM 1479 C C . SER A 1 178 ? 1.803 -7.828 1.775 1.00 96.06 178 SER A C 1
ATOM 1481 O O . SER A 1 178 ? 0.621 -7.701 1.443 1.00 96.06 178 SER A O 1
ATOM 1483 N N . LEU A 1 179 ? 2.698 -6.854 1.641 1.00 96.75 179 LEU A N 1
ATOM 1484 C CA . LEU A 1 179 ? 2.401 -5.492 1.210 1.00 96.75 179 LEU A CA 1
ATOM 1485 C C . LEU A 1 179 ? 3.293 -5.085 0.045 1.00 96.75 179 LEU A C 1
ATOM 1487 O O . LEU A 1 179 ? 4.475 -5.432 0.001 1.00 96.75 179 LEU A O 1
ATOM 1491 N N . GLY A 1 180 ? 2.735 -4.295 -0.865 1.00 95.69 180 GLY A N 1
ATOM 1492 C CA . GLY A 1 180 ? 3.486 -3.637 -1.919 1.00 95.69 180 GLY A CA 1
ATOM 1493 C C . GLY A 1 180 ? 4.575 -2.749 -1.331 1.00 95.69 180 GLY A C 1
ATOM 1494 O O . GLY A 1 180 ? 4.352 -1.988 -0.390 1.00 95.69 180 GLY A O 1
ATOM 1495 N N . SER A 1 181 ? 5.773 -2.847 -1.883 1.00 95.38 181 SER A N 1
ATOM 1496 C CA . SER A 1 181 ? 6.907 -2.016 -1.507 1.00 95.38 181 SER A CA 1
ATOM 1497 C C . SER A 1 181 ? 7.793 -1.723 -2.718 1.00 95.38 181 SER A C 1
ATOM 1499 O O . SER A 1 181 ? 7.715 -2.416 -3.733 1.00 95.38 181 SER A O 1
ATOM 1501 N N . LEU A 1 182 ? 8.625 -0.686 -2.629 1.00 92.44 182 LEU A N 1
ATOM 1502 C CA . LEU A 1 182 ? 9.570 -0.298 -3.674 1.00 92.44 182 LEU A CA 1
ATOM 1503 C C . LEU A 1 182 ? 10.992 -0.409 -3.130 1.00 92.44 182 LEU A C 1
ATOM 1505 O O . LEU A 1 182 ? 11.302 0.201 -2.112 1.00 92.44 182 LEU A O 1
ATOM 1509 N N . ARG A 1 183 ? 11.878 -1.127 -3.836 1.00 89.88 183 ARG A N 1
ATOM 1510 C CA . ARG A 1 183 ? 13.270 -1.363 -3.391 1.00 89.88 183 ARG A CA 1
ATOM 1511 C C . ARG A 1 183 ? 14.055 -0.068 -3.133 1.00 89.88 183 ARG A C 1
ATOM 1513 O O . ARG A 1 183 ? 14.940 -0.051 -2.288 1.00 89.88 183 ARG A O 1
ATOM 1520 N N . ARG A 1 184 ? 13.711 1.020 -3.833 1.00 88.94 184 ARG A N 1
ATOM 1521 C CA . ARG A 1 184 ? 14.329 2.349 -3.667 1.00 88.94 184 ARG A CA 1
ATOM 1522 C C . ARG A 1 184 ? 13.894 3.090 -2.394 1.00 88.94 184 ARG A C 1
ATOM 1524 O O . ARG A 1 184 ? 14.555 4.041 -1.996 1.00 88.94 184 ARG A O 1
ATOM 1531 N N . LEU A 1 185 ? 12.780 2.693 -1.773 1.00 91.19 185 LEU A N 1
ATOM 1532 C CA . LEU A 1 185 ? 12.198 3.359 -0.608 1.00 91.19 185 LEU A CA 1
ATOM 1533 C C . LEU A 1 185 ? 12.325 2.471 0.632 1.00 91.19 185 LEU A C 1
ATOM 1535 O O . LEU A 1 185 ? 11.468 1.629 0.898 1.00 91.19 185 LEU A O 1
ATOM 1539 N N . LYS A 1 186 ? 13.408 2.666 1.383 1.00 93.38 186 LYS A N 1
ATOM 1540 C CA . LYS A 1 186 ? 13.741 1.865 2.567 1.00 93.38 186 LYS A CA 1
ATOM 1541 C C . LYS A 1 186 ? 12.677 1.982 3.657 1.00 93.38 186 LYS A C 1
ATOM 1543 O O . LYS A 1 186 ? 12.312 3.087 4.051 1.00 93.38 186 LYS A O 1
ATOM 1548 N N . GLY A 1 187 ? 12.179 0.841 4.126 1.00 93.88 187 GLY A N 1
ATOM 1549 C CA . GLY A 1 187 ? 11.179 0.753 5.193 1.00 93.88 187 GLY A CA 1
ATOM 1550 C C . GLY A 1 187 ? 9.786 1.278 4.820 1.00 93.88 187 GLY A C 1
ATOM 1551 O O . GLY A 1 187 ? 8.932 1.396 5.699 1.00 93.88 187 GLY A O 1
ATOM 1552 N N . ILE A 1 188 ? 9.531 1.590 3.542 1.00 94.31 188 ILE A N 1
ATOM 1553 C CA . ILE A 1 188 ? 8.239 2.109 3.076 1.00 94.31 188 ILE A CA 1
ATOM 1554 C C . ILE A 1 188 ? 7.406 0.992 2.455 1.00 94.31 188 ILE A C 1
ATOM 1556 O O . ILE A 1 188 ? 7.864 0.223 1.607 1.00 94.31 188 ILE A O 1
ATOM 1560 N N . TYR A 1 189 ? 6.137 0.954 2.844 1.00 96.00 189 TYR A N 1
ATOM 1561 C CA . TYR A 1 189 ? 5.151 0.009 2.347 1.00 96.00 189 TYR A CA 1
ATOM 1562 C C . TYR A 1 189 ? 3.880 0.736 1.951 1.00 96.00 189 TYR A C 1
ATOM 1564 O O . TYR A 1 189 ? 3.519 1.769 2.519 1.00 96.00 189 TYR A O 1
ATOM 1572 N N . PHE A 1 190 ? 3.175 0.135 1.010 1.00 94.81 190 PHE A N 1
ATOM 1573 C CA . PHE A 1 190 ? 1.949 0.645 0.443 1.00 94.81 190 PHE A CA 1
ATOM 1574 C C . PHE A 1 190 ? 0.841 -0.389 0.625 1.00 94.81 190 PHE A C 1
ATOM 1576 O O . PHE A 1 190 ? 1.060 -1.599 0.569 1.00 94.81 190 PHE A O 1
ATOM 1583 N N . ASN A 1 191 ? -0.375 0.092 0.857 1.00 94.62 191 ASN A N 1
ATOM 1584 C CA . ASN A 1 191 ? -1.566 -0.742 1.001 1.00 94.62 191 ASN A CA 1
ATOM 1585 C C . ASN A 1 191 ? -2.359 -0.857 -0.314 1.00 94.62 191 ASN A C 1
ATOM 1587 O O . ASN A 1 191 ? -3.487 -1.351 -0.317 1.00 94.62 191 ASN A O 1
ATOM 1591 N N . ASN A 1 192 ? -1.779 -0.400 -1.421 1.00 94.00 192 ASN A N 1
ATOM 1592 C CA . ASN A 1 192 ? -2.327 -0.517 -2.767 1.00 94.00 192 ASN A CA 1
ATOM 1593 C C . ASN A 1 192 ? -2.101 -1.897 -3.390 1.00 94.00 192 ASN A C 1
ATOM 1595 O O . ASN A 1 192 ? -2.772 -2.237 -4.351 1.00 94.00 192 ASN A O 1
ATOM 1599 N N . PHE A 1 193 ? -1.210 -2.711 -2.824 1.00 95.50 193 PHE A N 1
ATOM 1600 C CA . PHE A 1 193 ? -1.059 -4.122 -3.159 1.00 95.50 193 PHE A CA 1
ATOM 1601 C C . PHE A 1 193 ? -0.961 -4.918 -1.859 1.00 95.50 193 PHE A C 1
ATOM 1603 O O . PHE A 1 193 ? -0.014 -4.750 -1.094 1.00 95.50 193 PHE A O 1
ATOM 1610 N N . ILE A 1 194 ? -1.967 -5.743 -1.568 1.00 97.44 194 ILE A N 1
ATOM 1611 C CA . ILE A 1 194 ? -2.030 -6.537 -0.334 1.00 97.44 194 ILE A CA 1
ATOM 1612 C C . ILE A 1 194 ? -2.299 -7.984 -0.700 1.00 97.44 194 ILE A C 1
ATOM 1614 O O . ILE A 1 194 ? -3.210 -8.268 -1.475 1.00 97.44 194 ILE A O 1
ATOM 1618 N N . VAL A 1 195 ? -1.559 -8.906 -0.094 1.00 96.81 195 VAL A N 1
ATOM 1619 C CA . VAL A 1 195 ? -1.791 -10.340 -0.272 1.00 96.81 195 VAL A CA 1
ATOM 1620 C C . VAL A 1 195 ? -1.884 -11.004 1.087 1.00 96.81 195 VAL A C 1
ATOM 1622 O O . VAL A 1 195 ? -1.063 -10.771 1.971 1.00 96.81 195 VAL A O 1
ATOM 1625 N N . SER A 1 196 ? -2.916 -11.814 1.296 1.00 97.50 196 SER A N 1
ATOM 1626 C CA . SER A 1 196 ? -3.068 -12.544 2.552 1.00 97.50 196 SER A CA 1
ATOM 1627 C C . SER A 1 196 ? -3.983 -13.751 2.405 1.00 97.50 196 SER A C 1
ATOM 1629 O O . SER A 1 196 ? -4.790 -13.849 1.482 1.00 97.50 196 SER A O 1
ATOM 1631 N N . HIS A 1 197 ? -3.867 -14.677 3.350 1.00 97.19 197 HIS A N 1
ATOM 1632 C CA . HIS A 1 197 ? -4.855 -15.727 3.539 1.00 97.19 197 HIS A CA 1
ATOM 1633 C C . HIS A 1 197 ? -6.102 -15.143 4.225 1.00 97.19 197 HIS A C 1
ATOM 1635 O O . HIS A 1 197 ? -6.003 -14.229 5.050 1.00 97.19 197 HIS A O 1
ATOM 1641 N N . SER A 1 198 ? -7.279 -15.704 3.938 1.00 96.44 198 SER A N 1
ATOM 1642 C CA . SER A 1 198 ? -8.502 -15.349 4.662 1.00 96.44 198 SER A CA 1
ATOM 1643 C C . SER A 1 198 ? -8.347 -15.595 6.172 1.00 96.44 198 SER A C 1
ATOM 1645 O O . SER A 1 198 ? -7.597 -16.463 6.616 1.00 96.44 198 SER A O 1
ATOM 1647 N N . ASP A 1 199 ? -9.032 -14.816 6.999 1.00 96.81 199 ASP A N 1
ATOM 1648 C CA . ASP A 1 199 ? -8.987 -14.908 8.463 1.00 96.81 199 ASP A CA 1
ATOM 1649 C C . ASP A 1 199 ? -7.598 -14.710 9.111 1.00 96.81 199 ASP A C 1
ATOM 1651 O O . ASP A 1 199 ? -7.398 -15.054 10.287 1.00 96.81 199 ASP A O 1
ATOM 1655 N N . SER A 1 200 ? -6.649 -14.102 8.386 1.00 97.88 200 SER A N 1
ATOM 1656 C CA . SER A 1 200 ? -5.304 -13.799 8.887 1.00 97.88 200 SER A CA 1
ATOM 1657 C C . SER A 1 200 ? -5.328 -13.074 10.236 1.00 97.88 200 SER A C 1
ATOM 1659 O O . SER A 1 200 ? -6.032 -12.076 10.447 1.00 97.88 200 SER A O 1
ATOM 1661 N N . LYS A 1 201 ? -4.518 -13.577 11.179 1.00 97.56 201 LYS A N 1
ATOM 1662 C CA . LYS A 1 201 ? -4.404 -13.019 12.532 1.00 97.56 201 LYS A CA 1
ATOM 1663 C C . LYS A 1 201 ? -3.883 -11.581 12.507 1.00 97.56 201 LYS A C 1
ATOM 1665 O O . LYS A 1 201 ? -4.425 -10.765 13.250 1.00 97.56 201 LYS A O 1
ATOM 1670 N N . ALA A 1 202 ? -2.908 -11.260 11.654 1.00 97.56 202 ALA A N 1
ATOM 1671 C CA . ALA A 1 202 ? -2.396 -9.898 11.512 1.00 97.56 202 ALA A CA 1
ATOM 1672 C C . ALA A 1 202 ? -3.495 -8.928 11.058 1.00 97.56 202 ALA A C 1
ATOM 1674 O O . ALA A 1 202 ? -3.725 -7.921 11.726 1.00 97.56 202 ALA A O 1
ATOM 1675 N N . ILE A 1 203 ? -4.265 -9.271 10.017 1.00 98.19 203 ILE A N 1
ATOM 1676 C CA . ILE A 1 203 ? -5.373 -8.417 9.555 1.00 98.19 203 ILE A CA 1
ATOM 1677 C C . ILE A 1 203 ? -6.442 -8.257 10.642 1.00 98.19 203 ILE A C 1
ATOM 1679 O O . ILE A 1 203 ? -6.935 -7.154 10.873 1.00 98.19 203 ILE A O 1
ATOM 1683 N N . ARG A 1 204 ? -6.758 -9.316 11.398 1.00 97.94 204 ARG A N 1
ATOM 1684 C CA . ARG A 1 204 ? -7.674 -9.203 12.545 1.00 97.94 204 ARG A CA 1
ATOM 1685 C C . ARG A 1 204 ? -7.172 -8.213 13.600 1.00 97.94 204 ARG A C 1
ATOM 1687 O O . ARG A 1 204 ? -7.984 -7.502 14.194 1.00 97.94 204 ARG A O 1
ATOM 1694 N N . ILE A 1 205 ? -5.866 -8.179 13.869 1.00 98.56 205 ILE A N 1
ATOM 1695 C CA . ILE A 1 205 ? -5.263 -7.217 14.803 1.00 98.56 205 ILE A CA 1
ATOM 1696 C C . ILE A 1 205 ? -5.333 -5.803 14.215 1.00 98.56 205 ILE A C 1
ATOM 1698 O O . ILE A 1 205 ? -5.774 -4.901 14.922 1.00 98.56 205 ILE A O 1
ATOM 1702 N N . ILE A 1 206 ? -5.026 -5.624 12.926 1.00 98.69 206 ILE A N 1
ATOM 1703 C CA . ILE A 1 206 ? -5.160 -4.347 12.203 1.00 98.69 206 ILE A CA 1
ATOM 1704 C C . ILE A 1 206 ? -6.584 -3.794 12.324 1.00 98.69 206 ILE A C 1
ATOM 1706 O O . ILE A 1 206 ? -6.775 -2.675 12.798 1.00 98.69 206 ILE A O 1
ATOM 1710 N N . LEU A 1 207 ? -7.598 -4.600 12.000 1.00 98.25 207 LEU A N 1
ATOM 1711 C CA . LEU A 1 207 ? -9.008 -4.219 12.109 1.00 98.25 207 LEU A CA 1
ATOM 1712 C C . LEU A 1 207 ? -9.391 -3.846 13.553 1.00 98.25 207 LEU A C 1
ATOM 1714 O O . LEU A 1 207 ? -10.089 -2.859 13.792 1.00 98.25 207 LEU A O 1
ATOM 1718 N N . ARG A 1 208 ? -8.907 -4.593 14.554 1.00 97.88 208 ARG A N 1
ATOM 1719 C CA . ARG A 1 208 ? -9.130 -4.254 15.972 1.00 97.88 208 ARG A CA 1
ATOM 1720 C C . ARG A 1 208 ? -8.478 -2.926 16.354 1.00 97.88 208 ARG A C 1
ATOM 1722 O O . ARG A 1 208 ? -9.095 -2.151 17.086 1.00 97.88 208 ARG A O 1
ATOM 1729 N N . THR A 1 209 ? -7.269 -2.657 15.874 1.00 98.38 209 THR A N 1
ATOM 1730 C CA . THR A 1 209 ? -6.558 -1.395 16.111 1.00 98.38 209 THR A CA 1
ATOM 1731 C C . THR A 1 209 ? -7.282 -0.227 15.448 1.00 98.38 209 THR A C 1
ATOM 1733 O O . THR A 1 209 ? -7.530 0.774 16.118 1.00 98.38 209 THR A O 1
ATOM 1736 N N . MET A 1 210 ? -7.729 -0.382 14.199 1.00 98.44 210 MET A N 1
ATOM 1737 C CA . MET A 1 210 ? -8.567 0.598 13.502 1.00 98.44 210 MET A CA 1
ATOM 1738 C C . MET A 1 210 ? -9.825 0.930 14.315 1.00 98.44 210 MET A C 1
ATOM 1740 O O . MET A 1 210 ? -10.092 2.092 14.614 1.00 98.44 210 MET A O 1
ATOM 1744 N N . LYS A 1 211 ? -10.557 -0.095 14.774 1.00 97.62 211 LYS A N 1
ATOM 1745 C CA . LYS A 1 211 ? -11.750 0.081 15.618 1.00 97.62 211 LYS A CA 1
ATOM 1746 C C . LYS A 1 211 ? -11.449 0.870 16.896 1.00 97.62 211 LYS A C 1
ATOM 1748 O O . LYS A 1 211 ? -12.230 1.739 17.279 1.00 97.62 211 LYS A O 1
ATOM 1753 N N . LYS A 1 212 ? -10.328 0.581 17.567 1.00 97.56 212 LYS A N 1
ATOM 1754 C CA . LYS A 1 212 ? -9.898 1.327 18.762 1.00 97.56 212 LYS A CA 1
ATOM 1755 C C . LYS A 1 212 ? -9.619 2.798 18.439 1.00 97.56 212 LYS A C 1
ATOM 1757 O O . LYS A 1 212 ? -10.021 3.656 19.217 1.00 97.56 212 LYS A O 1
ATOM 1762 N N . ARG A 1 213 ? -8.977 3.087 17.303 1.00 97.75 213 ARG A N 1
ATOM 1763 C CA . ARG A 1 213 ? -8.662 4.456 16.865 1.00 97.75 213 ARG A CA 1
ATOM 1764 C C . ARG A 1 213 ? -9.924 5.257 16.541 1.00 97.75 213 ARG A C 1
ATOM 1766 O O . ARG A 1 213 ? -10.075 6.354 17.064 1.00 97.75 213 ARG A O 1
ATOM 1773 N N . TYR A 1 214 ? -10.888 4.688 15.815 1.00 97.69 214 TYR A N 1
ATOM 1774 C CA . TYR A 1 214 ? -12.182 5.354 15.613 1.00 97.69 214 TYR A CA 1
ATOM 1775 C C . TYR A 1 214 ? -12.946 5.574 16.922 1.00 97.69 214 TYR A C 1
ATOM 1777 O O . TYR A 1 214 ? -13.485 6.654 17.139 1.00 97.69 214 TYR A O 1
ATOM 1785 N N . LYS A 1 215 ? -12.952 4.594 17.835 1.00 96.75 215 LYS A N 1
ATOM 1786 C CA . LYS A 1 215 ? -13.574 4.773 19.157 1.00 96.75 215 LYS A CA 1
ATOM 1787 C C . LYS A 1 215 ? -12.918 5.911 19.948 1.00 96.75 215 LYS A C 1
ATOM 1789 O O . LYS A 1 215 ? -13.609 6.640 20.650 1.00 96.75 215 LYS A O 1
ATOM 1794 N N . PHE A 1 216 ? -11.603 6.081 19.827 1.00 96.25 216 PHE A N 1
ATOM 1795 C CA . PHE A 1 216 ? -10.894 7.200 20.443 1.00 96.25 216 PHE A CA 1
ATOM 1796 C C . PHE A 1 216 ? -11.345 8.554 19.868 1.00 96.25 216 PHE A C 1
ATOM 1798 O O . PHE A 1 216 ? -11.529 9.497 20.634 1.00 96.25 216 PHE A O 1
ATOM 1805 N N . LEU A 1 217 ? -11.595 8.646 18.556 1.00 95.75 217 LEU A N 1
ATOM 1806 C CA . LEU A 1 217 ? -12.177 9.848 17.941 1.00 95.75 217 LEU A CA 1
ATOM 1807 C C . LEU A 1 217 ? -13.584 10.137 18.477 1.00 95.75 217 LEU A C 1
ATOM 1809 O O . LEU A 1 217 ? -13.875 11.273 18.845 1.00 95.75 217 LEU A O 1
ATOM 1813 N N . GLU A 1 218 ? -14.432 9.109 18.580 1.00 94.88 218 GLU A N 1
ATOM 1814 C CA . GLU A 1 218 ? -15.788 9.220 19.140 1.00 94.88 218 GLU A CA 1
ATOM 1815 C C . GLU A 1 218 ? -15.760 9.740 20.585 1.00 94.88 218 GLU A C 1
ATOM 1817 O O . GLU A 1 218 ? -16.482 10.670 20.929 1.00 94.88 218 GLU A O 1
ATOM 1822 N N . GLN A 1 219 ? -14.878 9.191 21.424 1.00 94.38 219 GLN A N 1
ATOM 1823 C CA . GLN A 1 219 ? -14.740 9.575 22.835 1.00 94.38 219 GLN A CA 1
ATOM 1824 C C . GLN A 1 219 ? -14.261 11.017 23.046 1.00 94.38 219 GLN A C 1
ATOM 1826 O O . GLN A 1 219 ? -14.490 11.578 24.115 1.00 94.38 219 GLN A O 1
ATOM 1831 N N . ASN A 1 220 ? -13.590 11.606 22.056 1.00 92.62 220 ASN A N 1
ATOM 1832 C CA . ASN A 1 220 ? -13.133 12.996 22.096 1.00 92.62 220 ASN A CA 1
ATOM 1833 C C . ASN A 1 220 ? -14.026 13.932 21.260 1.00 92.62 220 ASN A C 1
ATOM 1835 O O . ASN A 1 220 ? -13.653 15.077 21.030 1.00 92.62 220 ASN A O 1
ATOM 1839 N N . ASN A 1 221 ? -15.189 13.451 20.808 1.00 92.25 221 ASN A N 1
ATOM 1840 C CA . ASN A 1 221 ? -16.138 14.159 19.946 1.00 92.25 221 ASN A CA 1
ATOM 1841 C C . ASN A 1 221 ? -15.559 14.678 18.614 1.00 92.25 221 ASN A C 1
ATOM 1843 O O . ASN A 1 221 ? -16.161 15.520 17.953 1.00 92.25 221 ASN A O 1
ATOM 1847 N N . CYS A 1 222 ? -14.420 14.145 18.165 1.00 92.81 222 CYS A N 1
ATOM 1848 C CA . CYS A 1 222 ? -13.747 14.605 16.945 1.00 92.81 222 CYS A CA 1
ATOM 1849 C C . CYS A 1 222 ? -14.419 14.118 15.652 1.00 92.81 222 CYS A C 1
ATOM 1851 O O . CYS A 1 222 ? -13.957 14.448 14.564 1.00 92.81 222 CYS A O 1
ATOM 1853 N N . ILE A 1 223 ? -15.493 13.325 15.752 1.00 93.06 223 ILE A N 1
ATOM 1854 C CA . ILE A 1 223 ? -16.320 12.940 14.599 1.00 93.06 223 ILE A CA 1
ATOM 1855 C C . ILE A 1 223 ? -17.183 14.117 14.127 1.00 93.06 223 ILE A C 1
ATOM 1857 O O . ILE A 1 223 ? -17.335 14.325 12.923 1.00 93.06 223 ILE A O 1
ATOM 1861 N N . PHE A 1 224 ? -17.723 14.896 15.066 1.00 90.06 224 PHE A N 1
ATOM 1862 C CA . PHE A 1 224 ? -18.655 15.986 14.771 1.00 90.06 224 PHE A CA 1
ATOM 1863 C C . PHE A 1 224 ? -18.046 17.369 15.018 1.00 90.06 224 PHE A C 1
ATOM 1865 O O . PHE A 1 224 ? -18.355 18.293 14.266 1.00 90.06 224 PHE A O 1
ATOM 1872 N N . ASP A 1 225 ? -17.116 17.489 15.970 1.00 90.06 225 ASP A N 1
ATOM 1873 C CA . ASP A 1 225 ? -16.458 18.749 16.315 1.00 90.06 225 ASP A CA 1
ATOM 1874 C C . ASP A 1 225 ? -15.006 18.822 15.831 1.00 90.06 225 ASP A C 1
ATOM 1876 O O . ASP A 1 225 ? -14.304 17.819 15.673 1.00 90.06 225 ASP A O 1
ATOM 1880 N N . TYR A 1 226 ? -14.525 20.053 15.648 1.00 89.25 226 TYR A N 1
ATOM 1881 C CA . TYR A 1 226 ? -13.105 20.319 15.454 1.00 89.25 226 TYR A CA 1
ATOM 1882 C C . TYR A 1 226 ? -12.336 20.119 16.757 1.00 89.25 226 TYR A C 1
ATOM 1884 O O . TYR A 1 226 ? -12.741 20.601 17.819 1.00 89.25 226 TYR A O 1
ATOM 1892 N N . TYR A 1 227 ? -11.183 19.460 16.662 1.00 88.44 227 TYR A N 1
ATOM 1893 C CA . TYR A 1 227 ? -10.272 19.367 17.790 1.00 88.44 227 TYR A CA 1
ATOM 1894 C C . TYR A 1 227 ? -9.754 20.756 18.171 1.00 88.44 227 TYR A C 1
ATOM 1896 O O . TYR A 1 227 ? -9.225 21.493 17.339 1.00 88.44 227 TYR A O 1
ATOM 1904 N N . LYS A 1 228 ? -9.904 21.099 19.449 1.00 84.56 228 LYS A N 1
ATOM 1905 C CA . LYS A 1 228 ? -9.286 22.269 20.071 1.00 84.56 228 LYS A CA 1
ATOM 1906 C C . LYS A 1 228 ? -8.181 21.752 20.970 1.00 84.56 228 LYS A C 1
ATOM 1908 O O . LYS A 1 228 ? -8.456 20.917 21.834 1.00 84.56 228 LYS A O 1
ATOM 1913 N N . ASP A 1 229 ? -6.958 22.225 20.746 1.00 80.50 229 ASP A N 1
ATOM 1914 C CA . ASP A 1 229 ? -5.809 21.774 21.520 1.00 80.50 229 ASP A CA 1
ATOM 1915 C C . ASP A 1 229 ? -6.057 21.994 23.016 1.00 80.50 229 ASP A C 1
ATOM 1917 O O . ASP A 1 229 ? -6.222 23.119 23.489 1.00 80.50 229 ASP A O 1
ATOM 1921 N N . ASN A 1 230 ? -6.150 20.888 23.748 1.00 73.06 230 ASN A N 1
ATOM 1922 C CA . ASN A 1 230 ? -6.467 20.871 25.169 1.00 73.06 230 ASN A CA 1
ATOM 1923 C C . ASN A 1 230 ? -5.278 20.401 26.017 1.00 73.06 230 ASN A C 1
ATOM 1925 O O . ASN A 1 230 ? -5.472 20.033 27.176 1.00 73.06 230 ASN A O 1
ATOM 1929 N N . LYS A 1 231 ? -4.058 20.402 25.454 1.00 68.88 231 LYS A N 1
ATOM 1930 C CA . LYS A 1 231 ? -2.820 19.935 26.102 1.00 68.88 231 LYS A CA 1
ATOM 1931 C C . LYS A 1 231 ? -2.848 18.470 26.563 1.00 68.88 231 LYS A C 1
ATOM 1933 O O . LYS A 1 231 ? -1.956 18.062 27.307 1.00 68.88 231 LYS A O 1
ATOM 1938 N N . LYS A 1 232 ? -3.826 17.647 26.151 1.00 66.38 232 LYS A N 1
ATOM 1939 C CA . LYS A 1 232 ? -3.742 16.198 26.378 1.00 66.38 232 LYS A CA 1
ATOM 1940 C C . LYS A 1 232 ? -2.568 15.655 25.573 1.00 66.38 232 LYS A C 1
ATOM 1942 O O . LYS A 1 232 ? -2.507 15.825 24.358 1.00 66.38 232 LYS A O 1
ATOM 1947 N N . THR A 1 233 ? -1.652 14.977 26.252 1.00 75.62 233 THR A N 1
ATOM 1948 C CA . THR A 1 233 ? -0.494 14.331 25.635 1.00 75.62 233 THR A CA 1
A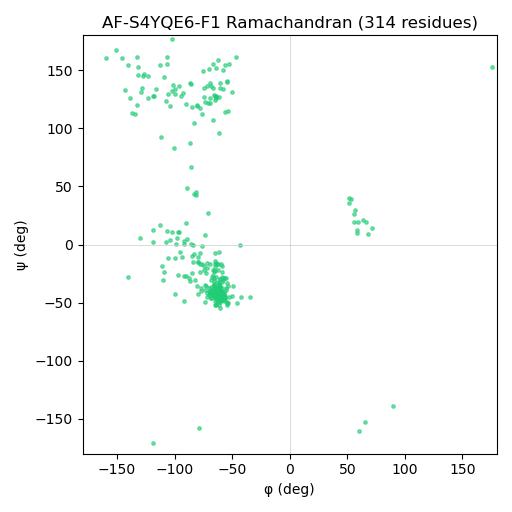TOM 1949 C C . THR A 1 233 ? -0.717 12.822 25.606 1.00 75.62 233 THR A C 1
ATOM 1951 O O . THR A 1 233 ? -1.111 12.202 26.591 1.00 75.62 233 THR A O 1
ATOM 1954 N N . GLY A 1 234 ? -0.531 12.214 24.439 1.00 84.38 234 GLY A N 1
ATOM 1955 C CA . GLY A 1 234 ? -0.651 10.772 24.268 1.00 84.38 234 GLY A CA 1
ATOM 1956 C C . GLY A 1 234 ? -0.494 10.381 22.808 1.00 84.38 234 GLY A C 1
ATOM 1957 O O . GLY A 1 234 ? -0.812 11.156 21.919 1.00 84.38 234 GLY A O 1
ATOM 1958 N N . TYR A 1 235 ? -0.036 9.163 22.539 1.00 89.12 235 TYR A N 1
ATOM 1959 C CA . TYR A 1 235 ? 0.262 8.731 21.170 1.00 89.12 235 TYR A CA 1
ATOM 1960 C C . TYR A 1 235 ? -0.921 8.881 20.193 1.00 89.12 235 TYR A C 1
ATOM 1962 O O . TYR A 1 235 ? -0.744 9.267 19.040 1.00 89.12 235 TYR A O 1
ATOM 1970 N N . LEU A 1 236 ? -2.148 8.614 20.653 1.00 93.00 236 LEU A N 1
ATOM 1971 C CA . LEU A 1 236 ? -3.348 8.735 19.821 1.00 93.00 236 LEU A CA 1
ATOM 1972 C C . LEU A 1 236 ? -3.827 10.182 19.633 1.00 93.00 236 LEU A C 1
ATOM 1974 O O . LEU A 1 236 ? -4.718 10.408 18.825 1.00 93.00 236 LEU A O 1
ATOM 1978 N N . THR A 1 237 ? -3.262 11.187 20.305 1.00 92.50 237 THR A N 1
ATOM 1979 C CA . THR A 1 237 ? -3.723 12.573 20.100 1.00 92.50 237 THR A CA 1
ATOM 1980 C C . THR A 1 237 ? -3.421 13.078 18.690 1.00 92.50 237 THR A C 1
ATOM 1982 O O . THR A 1 237 ? -4.171 13.898 18.168 1.00 92.50 237 THR A O 1
ATOM 1985 N N . ARG A 1 238 ? -2.429 12.483 18.010 1.00 91.31 238 ARG A N 1
ATOM 1986 C CA . ARG A 1 238 ? -2.100 12.754 16.602 1.00 91.31 238 ARG A CA 1
ATOM 1987 C C . ARG A 1 238 ? -3.241 12.490 15.611 1.00 91.31 238 ARG A C 1
ATOM 1989 O O . ARG A 1 238 ? -3.163 12.970 14.492 1.00 91.31 238 ARG A O 1
ATOM 1996 N N . ILE A 1 239 ? -4.273 11.721 15.987 1.00 94.19 239 ILE A N 1
ATOM 1997 C CA . ILE A 1 239 ? -5.439 11.488 15.115 1.00 94.19 239 ILE A CA 1
ATOM 1998 C C . ILE A 1 239 ? -6.605 12.441 15.388 1.00 94.19 239 ILE A C 1
ATOM 2000 O O . ILE A 1 239 ? -7.577 12.424 14.644 1.00 94.19 239 ILE A O 1
ATOM 2004 N N . LEU A 1 240 ? -6.546 13.288 16.421 1.00 93.56 240 LEU A N 1
ATOM 2005 C CA . LEU A 1 240 ? -7.682 14.140 16.805 1.00 93.56 240 LEU A CA 1
ATOM 2006 C C . LEU A 1 240 ? -8.013 15.215 15.757 1.00 93.56 240 LEU A C 1
ATOM 2008 O O . LEU A 1 240 ? -9.158 15.649 15.665 1.00 93.56 240 LEU A O 1
ATOM 2012 N N . THR A 1 241 ? -7.062 15.578 14.896 1.00 92.00 241 THR A N 1
ATOM 2013 C CA . THR A 1 241 ? -7.272 16.478 13.748 1.00 92.00 241 THR A CA 1
ATOM 2014 C C . THR A 1 241 ? -8.037 15.830 12.585 1.00 92.00 241 THR A C 1
ATOM 2016 O O . THR A 1 241 ? -8.197 16.452 11.538 1.00 92.00 241 THR A O 1
ATOM 2019 N N . TRP A 1 242 ? -8.575 14.615 12.758 1.00 94.25 242 TRP A N 1
ATOM 2020 C CA . TRP A 1 242 ? -9.358 13.865 11.765 1.00 94.25 242 TRP A CA 1
ATOM 2021 C C . TRP A 1 242 ? -10.381 14.711 10.991 1.00 94.25 242 TRP A C 1
ATOM 2023 O O . TRP A 1 242 ? -10.452 14.632 9.763 1.00 94.25 242 TRP A O 1
ATOM 2033 N N . ARG A 1 243 ? -11.147 15.561 11.692 1.00 91.00 243 ARG A N 1
ATOM 2034 C CA . ARG A 1 243 ? -12.195 16.400 11.086 1.00 91.00 243 ARG A CA 1
ATOM 2035 C C . ARG A 1 243 ? -11.631 17.456 10.131 1.00 91.00 243 ARG A C 1
ATOM 2037 O O . ARG A 1 243 ? -12.269 17.767 9.132 1.00 91.00 243 ARG A O 1
ATOM 2044 N N . THR A 1 244 ? -10.455 18.000 10.439 1.00 89.25 244 THR A N 1
ATOM 2045 C CA . THR A 1 244 ? -9.825 19.112 9.710 1.00 89.25 244 THR A CA 1
ATOM 2046 C C . THR A 1 244 ? -8.747 18.665 8.730 1.00 89.25 244 THR A C 1
ATOM 2048 O O . THR A 1 244 ? -8.322 19.472 7.914 1.00 89.25 244 THR A O 1
ATOM 2051 N N . GLU A 1 245 ? -8.316 17.402 8.779 1.00 88.69 245 GLU A N 1
ATOM 2052 C CA . GLU A 1 245 ? -7.189 16.878 7.995 1.00 88.69 245 GLU A CA 1
ATOM 2053 C C . GLU A 1 245 ? -7.279 17.219 6.498 1.00 88.69 245 GLU A C 1
ATOM 2055 O O . GLU A 1 245 ? -6.310 17.660 5.888 1.00 88.69 245 GLU A O 1
ATOM 2060 N N . LEU A 1 246 ? -8.465 17.070 5.899 1.00 82.50 246 LEU A N 1
ATOM 2061 C CA . LEU A 1 246 ? -8.652 17.338 4.468 1.00 82.50 246 LEU A CA 1
ATOM 2062 C C . LEU A 1 246 ? -8.659 18.832 4.134 1.00 82.50 246 LEU A C 1
ATOM 2064 O O . LEU A 1 246 ? -8.404 19.208 2.995 1.00 82.50 246 LEU A O 1
ATOM 2068 N N . MET A 1 247 ? -8.949 19.684 5.118 1.00 84.12 247 MET A N 1
ATOM 2069 C CA . MET A 1 247 ? -8.881 21.136 4.956 1.00 84.12 247 MET A CA 1
ATOM 2070 C C . MET A 1 247 ? -7.428 21.611 5.001 1.00 84.12 247 MET A C 1
ATOM 2072 O O . MET A 1 247 ? -7.058 22.516 4.259 1.00 84.12 247 MET A O 1
ATOM 2076 N N . THR A 1 248 ? -6.608 20.995 5.858 1.00 79.19 248 THR A N 1
ATOM 2077 C CA . THR A 1 248 ? -5.181 21.317 6.000 1.00 79.19 248 THR A CA 1
ATOM 2078 C C . THR A 1 248 ? -4.304 20.604 4.973 1.00 79.19 248 THR A C 1
ATOM 2080 O O . THR A 1 248 ? -3.158 21.004 4.801 1.00 79.19 248 THR A O 1
ATOM 2083 N N . LYS A 1 249 ? -4.838 19.579 4.289 1.00 75.88 249 LYS A N 1
ATOM 2084 C CA . LYS A 1 249 ? -4.123 18.695 3.347 1.00 75.88 249 LYS A CA 1
ATOM 2085 C C . LYS A 1 249 ? -2.900 18.006 3.957 1.00 75.88 249 LYS A C 1
ATOM 2087 O O . LYS A 1 249 ? -1.957 17.644 3.261 1.00 75.88 249 LYS A O 1
ATOM 2092 N N . ASP A 1 250 ? -2.929 17.820 5.269 1.00 72.00 250 ASP A N 1
ATOM 2093 C CA . ASP A 1 250 ? -1.886 17.120 6.007 1.00 72.00 250 ASP A CA 1
ATOM 2094 C C . ASP A 1 250 ? -2.366 15.695 6.283 1.00 72.00 250 ASP A C 1
ATOM 2096 O O . ASP A 1 250 ? -2.934 15.425 7.338 1.00 72.00 250 ASP A O 1
ATOM 2100 N N . TYR A 1 251 ? -2.207 14.797 5.302 1.00 75.75 251 TYR A N 1
ATOM 2101 C CA . TYR A 1 251 ? -2.802 13.446 5.286 1.00 75.75 251 TYR A CA 1
ATOM 2102 C C . TYR A 1 251 ? -2.187 12.440 6.292 1.00 75.75 251 TYR A C 1
ATOM 2104 O O . TYR A 1 251 ? -2.207 11.218 6.084 1.00 75.75 251 TYR A O 1
ATOM 2112 N N . CYS A 1 252 ? -1.628 12.934 7.396 1.00 83.62 252 CYS A N 1
ATOM 2113 C CA . CYS A 1 252 ? -1.027 12.130 8.452 1.00 83.62 252 CYS A CA 1
ATOM 2114 C C . CYS A 1 252 ? -2.047 11.267 9.213 1.00 83.62 252 CYS A C 1
ATOM 2116 O O . CYS A 1 252 ? -1.740 10.125 9.563 1.00 83.62 252 CYS A O 1
ATOM 2118 N N . VAL A 1 253 ? -3.260 11.772 9.459 1.00 92.44 253 VAL A N 1
ATOM 2119 C CA . VAL A 1 253 ? -4.328 11.051 10.172 1.00 92.44 253 VAL A CA 1
ATOM 2120 C C . VAL A 1 253 ? -4.844 9.873 9.355 1.00 92.44 253 VAL A C 1
ATOM 2122 O O . VAL A 1 253 ? -4.968 8.790 9.911 1.00 92.44 253 VAL A O 1
ATOM 2125 N N . THR A 1 254 ? -5.114 10.033 8.061 1.00 93.19 254 THR A N 1
ATOM 2126 C CA . THR A 1 254 ? -5.608 8.966 7.179 1.00 93.19 254 THR A CA 1
ATOM 2127 C C . THR A 1 254 ? -4.613 7.812 7.137 1.00 93.19 254 THR A C 1
ATOM 2129 O O . THR A 1 254 ? -4.995 6.666 7.383 1.00 93.19 254 THR A O 1
ATOM 2132 N N . SER A 1 255 ? -3.323 8.114 6.944 1.00 93.00 255 SER A N 1
ATOM 2133 C CA . SER A 1 255 ? -2.265 7.097 6.916 1.00 93.00 255 SER A CA 1
ATOM 2134 C C . SER A 1 255 ? -2.239 6.247 8.188 1.00 93.00 255 SER A C 1
ATOM 2136 O O . SER A 1 255 ? -2.191 5.017 8.118 1.00 93.00 255 SER A O 1
ATOM 2138 N N . VAL A 1 256 ? -2.329 6.873 9.365 1.00 95.19 256 VAL A N 1
ATOM 2139 C CA . VAL A 1 256 ? -2.290 6.137 10.635 1.00 95.19 256 VAL A CA 1
ATOM 2140 C C . VAL A 1 256 ? -3.662 5.595 11.050 1.00 95.19 256 VAL A C 1
ATOM 2142 O O . VAL A 1 256 ? -3.738 4.646 11.818 1.00 95.19 256 VAL A O 1
ATOM 2145 N N . LEU A 1 257 ? -4.780 6.159 10.609 1.00 96.56 257 LEU A N 1
ATOM 2146 C CA . LEU A 1 257 ? -6.107 5.715 11.042 1.00 96.56 257 LEU A CA 1
ATOM 2147 C C . LEU A 1 257 ? -6.553 4.459 10.298 1.00 96.56 257 LEU A C 1
ATOM 2149 O O . LEU A 1 257 ? -7.107 3.553 10.925 1.00 96.56 257 LEU A O 1
ATOM 2153 N N . SER A 1 258 ? -6.317 4.419 8.989 1.00 95.94 258 SER A N 1
ATOM 2154 C CA . SER A 1 258 ? -6.824 3.380 8.090 1.00 95.94 258 SER A CA 1
ATOM 2155 C C . SER A 1 258 ? -5.820 2.940 7.023 1.00 95.94 258 SER A C 1
ATOM 2157 O O . SER A 1 258 ? -5.856 1.774 6.628 1.00 95.94 258 SER A O 1
ATOM 2159 N N . GLY A 1 259 ? -4.910 3.827 6.619 1.00 95.06 259 GLY A N 1
ATOM 2160 C CA . GLY A 1 259 ? -3.942 3.603 5.550 1.00 95.06 259 GLY A CA 1
ATOM 2161 C C . GLY A 1 259 ? -2.710 2.759 5.925 1.00 95.06 259 GLY A C 1
ATOM 2162 O O . GLY A 1 259 ? -2.735 1.968 6.876 1.00 95.06 259 GLY A O 1
ATOM 2163 N N . PRO A 1 260 ? -1.600 2.890 5.170 1.00 95.00 260 PRO A N 1
ATOM 2164 C CA . PRO A 1 260 ? -0.413 2.052 5.352 1.00 95.00 260 PRO A CA 1
ATOM 2165 C C . PRO A 1 260 ? 0.252 2.236 6.723 1.00 95.00 260 PRO A C 1
ATOM 2167 O O . PRO A 1 260 ? 0.745 1.260 7.288 1.00 95.00 260 PRO A O 1
ATOM 2170 N N . GLY A 1 261 ? 0.206 3.439 7.307 1.00 95.88 261 GLY A N 1
ATOM 2171 C CA . GLY A 1 261 ? 0.746 3.704 8.642 1.00 95.88 261 GLY A CA 1
ATOM 2172 C C . GLY A 1 261 ? 0.107 2.834 9.728 1.00 95.88 261 GLY A C 1
ATOM 2173 O O . GLY A 1 261 ? 0.818 2.279 10.562 1.00 95.88 261 GLY A O 1
ATOM 2174 N N . LEU A 1 262 ? -1.215 2.624 9.687 1.00 97.94 262 LEU A N 1
ATOM 2175 C CA . LEU A 1 262 ? -1.901 1.698 10.599 1.00 97.94 262 LEU A CA 1
ATOM 2176 C C . LEU A 1 262 ? -1.328 0.279 10.496 1.00 97.94 262 LEU A C 1
ATOM 2178 O O . LEU A 1 262 ? -1.090 -0.381 11.511 1.00 97.94 262 LEU A O 1
ATOM 2182 N N . ILE A 1 263 ? -1.188 -0.209 9.264 1.00 98.19 263 ILE A N 1
ATOM 2183 C CA . ILE A 1 263 ? -0.775 -1.581 8.978 1.00 98.19 263 ILE A CA 1
ATOM 2184 C C . ILE A 1 263 ? 0.656 -1.798 9.468 1.00 98.19 263 ILE A C 1
ATOM 2186 O O . ILE A 1 263 ? 0.917 -2.760 10.191 1.00 98.19 263 ILE A O 1
ATOM 2190 N N . ILE A 1 264 ? 1.558 -0.881 9.117 1.00 97.25 264 ILE A N 1
ATOM 2191 C CA . ILE A 1 264 ? 2.970 -0.958 9.486 1.00 97.25 264 ILE A CA 1
ATOM 2192 C C . ILE A 1 264 ? 3.170 -0.842 10.987 1.00 97.25 264 ILE A C 1
ATOM 2194 O O . ILE A 1 264 ? 3.921 -1.630 11.545 1.00 97.25 264 ILE A O 1
ATOM 2198 N N . GLU A 1 265 ? 2.439 0.024 11.682 1.00 96.94 265 GLU A N 1
ATOM 2199 C CA . GLU A 1 265 ? 2.529 0.096 13.144 1.00 96.94 265 GLU A CA 1
ATOM 2200 C C . GLU A 1 265 ? 2.096 -1.199 13.833 1.00 96.94 265 GLU A C 1
ATOM 2202 O O . GLU A 1 265 ? 2.684 -1.595 14.838 1.00 96.94 265 GLU A O 1
ATOM 2207 N N . VAL A 1 266 ? 1.085 -1.888 13.295 1.00 97.88 266 VAL A N 1
ATOM 2208 C CA . VAL A 1 266 ? 0.683 -3.197 13.820 1.00 97.88 266 VAL A CA 1
ATOM 2209 C C . VAL A 1 266 ? 1.732 -4.260 13.517 1.00 97.88 266 VAL A C 1
ATOM 2211 O O . VAL A 1 266 ? 2.042 -5.058 14.398 1.00 97.88 266 VAL A O 1
ATOM 2214 N N . LEU A 1 267 ? 2.280 -4.283 12.302 1.00 97.12 267 LEU A N 1
ATOM 2215 C CA . LEU A 1 267 ? 3.322 -5.238 11.935 1.00 97.12 267 LEU A CA 1
ATOM 2216 C C . LEU A 1 267 ? 4.610 -5.026 12.734 1.00 97.12 267 LEU A C 1
ATOM 2218 O O . LEU A 1 267 ? 5.186 -6.003 13.199 1.00 97.12 267 LEU A O 1
ATOM 2222 N N . LEU A 1 268 ? 5.006 -3.775 12.965 1.00 96.81 268 LEU A N 1
ATOM 2223 C CA . LEU A 1 268 ? 6.118 -3.429 13.844 1.00 96.81 268 LEU A CA 1
ATOM 2224 C C . LEU A 1 268 ? 5.836 -3.903 15.265 1.00 96.81 268 LEU A C 1
ATOM 2226 O O . LEU A 1 268 ? 6.633 -4.652 15.811 1.00 96.81 268 LEU A O 1
ATOM 2230 N N . GLY A 1 269 ? 4.678 -3.568 15.843 1.00 95.81 269 GLY A N 1
ATOM 2231 C CA . GLY A 1 269 ? 4.321 -4.038 17.185 1.00 95.81 269 GLY A CA 1
ATOM 2232 C C . GLY A 1 269 ? 4.375 -5.565 17.317 1.00 95.81 269 GLY A C 1
ATOM 2233 O O . GLY A 1 269 ? 4.862 -6.078 18.317 1.00 95.81 269 GLY A O 1
ATOM 2234 N N . LEU A 1 270 ? 3.941 -6.296 16.284 1.00 95.19 270 LEU A N 1
ATOM 2235 C CA . LEU A 1 270 ? 4.090 -7.752 16.227 1.00 95.19 270 LEU A CA 1
ATOM 2236 C C . LEU A 1 270 ? 5.552 -8.195 16.111 1.00 95.19 270 LEU A C 1
ATOM 2238 O O . LEU A 1 270 ? 5.914 -9.185 16.731 1.00 95.19 270 LEU A O 1
ATOM 2242 N N . ALA A 1 271 ? 6.379 -7.500 15.332 1.00 94.44 271 ALA A N 1
ATOM 2243 C CA . ALA A 1 271 ? 7.796 -7.816 15.194 1.00 94.44 271 ALA A CA 1
ATOM 2244 C C . ALA A 1 271 ? 8.546 -7.636 16.522 1.00 94.44 271 ALA A C 1
ATOM 2246 O O . ALA A 1 271 ? 9.258 -8.549 16.922 1.00 94.44 271 ALA A O 1
ATOM 2247 N N . TYR A 1 272 ? 8.340 -6.522 17.236 1.00 96.25 272 TYR A N 1
ATOM 2248 C CA . TYR A 1 272 ? 8.944 -6.312 18.561 1.00 96.25 272 TYR A CA 1
ATOM 2249 C C . TYR A 1 272 ? 8.507 -7.384 19.563 1.00 96.25 272 TYR A C 1
ATOM 2251 O O . TYR A 1 272 ? 9.345 -7.924 20.274 1.00 96.25 272 TYR A O 1
ATOM 2259 N N . GLU A 1 273 ? 7.218 -7.730 19.582 1.00 93.56 273 GLU A N 1
ATOM 2260 C CA . GLU A 1 273 ? 6.681 -8.728 20.514 1.00 93.56 273 GLU A CA 1
ATOM 2261 C C . GLU A 1 273 ? 7.169 -10.153 20.204 1.00 93.56 273 GLU A C 1
ATOM 2263 O O . GLU A 1 273 ? 7.445 -10.927 21.112 1.00 93.56 273 GLU A O 1
ATOM 2268 N N . LEU A 1 274 ? 7.234 -10.533 18.923 1.00 92.06 274 LEU A N 1
ATOM 2269 C CA . LEU A 1 274 ? 7.512 -11.916 18.514 1.00 92.06 274 LEU A CA 1
ATOM 2270 C C . LEU A 1 274 ? 8.998 -12.215 18.319 1.00 92.06 274 LEU A C 1
ATOM 2272 O O . LEU A 1 274 ? 9.386 -13.377 18.406 1.00 92.06 274 LEU A O 1
ATOM 2276 N N . LEU A 1 275 ? 9.797 -11.202 17.981 1.00 92.31 275 LEU A N 1
ATOM 2277 C CA . LEU A 1 275 ? 11.234 -11.337 17.728 1.00 92.31 275 LEU A CA 1
ATOM 2278 C C . LEU A 1 275 ? 12.082 -10.741 18.854 1.00 92.31 275 LEU A C 1
ATOM 2280 O O . LEU A 1 275 ? 13.303 -10.744 18.743 1.00 92.31 275 LEU A O 1
ATOM 2284 N N . GLU A 1 276 ? 11.437 -10.235 19.910 1.00 91.75 276 GLU A N 1
ATOM 2285 C CA . GLU A 1 276 ? 12.086 -9.679 21.101 1.00 91.75 276 GLU A CA 1
ATOM 2286 C C . GLU A 1 276 ? 13.125 -8.597 20.754 1.00 91.75 276 GLU A C 1
ATOM 2288 O O . GLU A 1 276 ? 14.199 -8.519 21.351 1.00 91.75 276 GLU A O 1
ATOM 2293 N N . PHE A 1 277 ? 12.815 -7.749 19.762 1.00 91.56 277 PHE A N 1
ATOM 2294 C CA . PHE A 1 277 ? 13.675 -6.612 19.438 1.00 91.56 277 PHE A CA 1
ATOM 2295 C C . PHE A 1 277 ? 13.791 -5.680 20.643 1.00 91.56 277 PHE A C 1
ATOM 2297 O O . PHE A 1 277 ? 12.789 -5.302 21.254 1.00 91.56 277 PHE A O 1
ATOM 2304 N N . ASP A 1 278 ? 15.020 -5.254 20.933 1.00 89.94 278 ASP A N 1
ATOM 2305 C CA . ASP A 1 278 ? 15.274 -4.274 21.979 1.00 89.94 278 ASP A CA 1
ATOM 2306 C C . ASP A 1 278 ? 14.548 -2.958 21.664 1.00 89.94 278 ASP A C 1
ATOM 2308 O O . ASP A 1 278 ? 14.541 -2.503 20.516 1.00 89.94 278 ASP A O 1
ATOM 2312 N N . HIS A 1 279 ? 13.961 -2.326 22.682 1.00 86.50 279 HIS A N 1
ATOM 2313 C CA . HIS A 1 279 ? 13.204 -1.081 22.532 1.00 86.50 279 HIS A CA 1
ATOM 2314 C C . HIS A 1 279 ? 14.041 0.107 22.023 1.00 86.50 279 HIS A C 1
ATOM 2316 O O . HIS A 1 279 ? 13.465 1.088 21.558 1.00 86.50 279 HIS A O 1
ATOM 2322 N N . SER A 1 280 ? 15.374 0.033 22.092 1.00 91.94 280 SER A N 1
ATOM 2323 C CA . SER A 1 280 ? 16.291 1.003 21.482 1.00 91.94 280 SER A CA 1
ATOM 2324 C C . SER A 1 280 ? 16.470 0.810 19.975 1.00 91.94 280 SER A C 1
ATOM 2326 O O . SER A 1 280 ? 16.926 1.732 19.300 1.00 91.94 280 SER A O 1
ATOM 2328 N N . THR A 1 281 ? 16.092 -0.349 19.423 1.00 94.50 281 THR A N 1
ATOM 2329 C CA . THR A 1 281 ? 16.115 -0.581 17.974 1.00 94.50 281 THR A CA 1
ATOM 2330 C C . THR A 1 281 ? 15.122 0.364 17.319 1.00 94.50 281 THR A C 1
ATOM 2332 O O . THR A 1 281 ? 13.946 0.368 17.684 1.00 94.50 281 THR A O 1
ATOM 2335 N N . GLU A 1 282 ? 15.558 1.153 16.338 1.00 95.50 282 GLU A N 1
ATOM 2336 C CA . GLU A 1 282 ? 14.652 2.086 15.675 1.00 95.50 282 GLU A CA 1
ATOM 2337 C C . GLU A 1 282 ? 13.591 1.351 14.833 1.00 95.50 282 GLU A C 1
ATOM 2339 O O . GLU A 1 282 ? 13.937 0.460 14.047 1.00 95.50 282 GLU A O 1
ATOM 2344 N N . PRO A 1 283 ? 12.309 1.761 14.894 1.00 95.44 283 PRO A N 1
ATOM 2345 C CA . PRO A 1 283 ? 11.253 1.144 14.091 1.00 95.44 283 PRO A CA 1
ATOM 2346 C C . PRO A 1 283 ? 11.503 1.204 12.577 1.00 95.44 283 PRO A C 1
ATOM 2348 O O . PRO A 1 283 ? 11.091 0.304 11.850 1.00 95.44 283 PRO A O 1
ATOM 2351 N N . SER A 1 284 ? 12.199 2.241 12.100 1.00 95.44 284 SER A N 1
ATOM 2352 C CA . SER A 1 284 ? 12.654 2.391 10.708 1.00 95.44 284 SER A CA 1
ATOM 2353 C C . SER A 1 284 ? 13.570 1.240 10.280 1.00 95.44 284 SER A C 1
ATOM 2355 O O . SER A 1 284 ? 13.372 0.655 9.217 1.00 95.44 284 SER A O 1
ATOM 2357 N N . SER A 1 285 ? 14.520 0.868 11.140 1.00 95.56 285 SER A N 1
ATOM 2358 C CA . SER A 1 285 ? 15.463 -0.229 10.903 1.00 95.56 285 SER A CA 1
ATOM 2359 C C . SER A 1 285 ? 14.745 -1.576 10.847 1.00 95.56 285 SER A C 1
ATOM 2361 O O . SER A 1 285 ? 15.024 -2.395 9.973 1.00 95.56 285 SER A O 1
ATOM 2363 N N . VAL A 1 286 ? 13.768 -1.795 11.734 1.00 96.25 286 VAL A N 1
ATOM 2364 C CA . VAL A 1 286 ? 12.941 -3.013 11.719 1.00 96.25 286 VAL A CA 1
ATOM 2365 C C . VAL A 1 286 ? 12.072 -3.066 10.458 1.00 96.25 286 VAL A C 1
ATOM 2367 O O . VAL A 1 286 ? 11.978 -4.112 9.817 1.00 96.25 286 VAL A O 1
ATOM 2370 N N . ALA A 1 287 ? 11.478 -1.940 10.051 1.00 96.38 287 ALA A N 1
ATOM 2371 C CA . ALA A 1 287 ? 10.688 -1.856 8.825 1.00 96.38 287 ALA A CA 1
ATOM 2372 C C . ALA A 1 287 ? 11.528 -2.148 7.569 1.00 96.38 287 ALA A C 1
ATOM 2374 O O . ALA A 1 287 ? 11.040 -2.833 6.667 1.00 96.38 287 ALA A O 1
ATOM 2375 N N . GLU A 1 288 ? 12.774 -1.662 7.512 1.00 96.38 288 GLU A N 1
ATOM 2376 C CA . GLU A 1 288 ? 13.726 -1.967 6.435 1.00 96.38 288 GLU A CA 1
ATOM 2377 C C . GLU A 1 288 ? 14.136 -3.446 6.450 1.00 96.38 288 GLU A C 1
ATOM 2379 O O . GLU A 1 288 ? 14.133 -4.088 5.404 1.00 96.38 288 GLU A O 1
ATOM 2384 N N . LEU A 1 289 ? 14.395 -4.030 7.625 1.00 94.69 289 LEU A N 1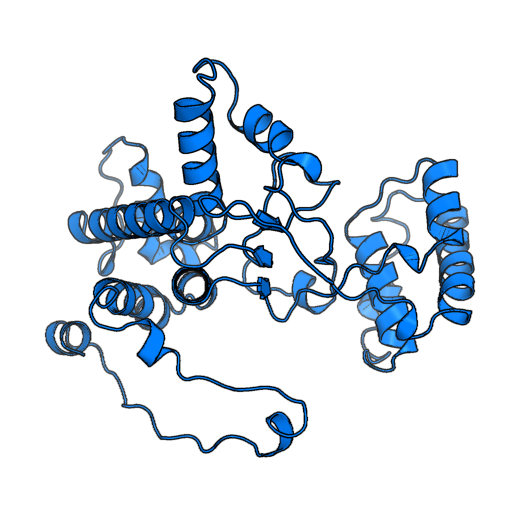
ATOM 2385 C CA . LEU A 1 289 ? 14.694 -5.459 7.752 1.00 94.69 289 LEU A CA 1
ATOM 2386 C C . LEU A 1 289 ? 13.542 -6.333 7.236 1.00 94.69 289 LEU A C 1
ATOM 2388 O O . LEU A 1 289 ? 13.764 -7.298 6.508 1.00 94.69 289 LEU A O 1
ATOM 2392 N N . MET A 1 290 ? 12.301 -5.982 7.581 1.00 94.50 290 MET A N 1
ATOM 2393 C CA . MET A 1 290 ? 11.100 -6.670 7.097 1.00 94.50 290 MET A CA 1
ATOM 2394 C C . MET A 1 290 ? 10.915 -6.550 5.574 1.00 94.50 290 MET A C 1
ATOM 2396 O O . MET A 1 290 ? 10.147 -7.322 4.993 1.00 94.50 290 MET A O 1
ATOM 2400 N N . GLN A 1 291 ? 11.617 -5.616 4.917 1.00 95.00 291 GLN A N 1
ATOM 2401 C CA . GLN A 1 291 ? 11.471 -5.285 3.498 1.00 95.00 291 GLN A CA 1
ATOM 2402 C C . GLN A 1 291 ? 12.246 -6.263 2.604 1.00 95.00 291 GLN A C 1
ATOM 2404 O O . GLN A 1 291 ? 12.917 -5.887 1.643 1.00 95.00 291 GLN A O 1
ATOM 2409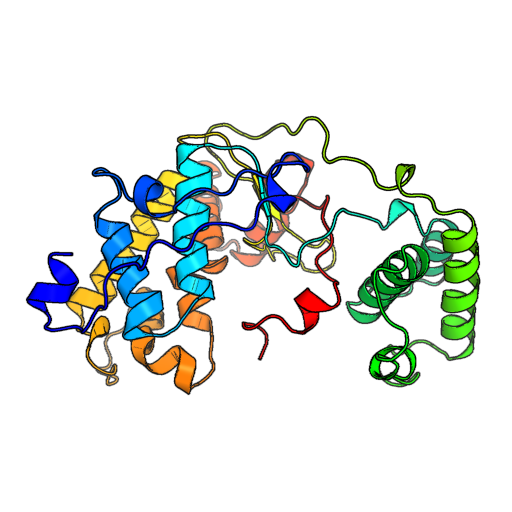 N N . ASN A 1 292 ? 12.151 -7.546 2.932 1.00 89.19 292 ASN A N 1
ATOM 2410 C CA . ASN A 1 292 ? 12.830 -8.640 2.266 1.00 89.19 292 ASN A CA 1
ATOM 2411 C C . ASN A 1 292 ? 11.778 -9.595 1.687 1.00 89.19 292 ASN A C 1
ATOM 2413 O O . ASN A 1 292 ? 10.865 -10.043 2.388 1.00 89.19 292 ASN A O 1
ATOM 2417 N N . ASP A 1 293 ? 11.901 -9.902 0.396 1.00 84.25 293 ASP A N 1
ATOM 2418 C CA . ASP A 1 293 ? 10.981 -10.796 -0.311 1.00 84.25 293 ASP A CA 1
ATOM 2419 C C . ASP A 1 293 ? 11.027 -12.230 0.238 1.00 84.25 293 ASP A C 1
ATOM 2421 O O . ASP A 1 293 ? 10.006 -12.919 0.243 1.00 84.25 293 ASP A O 1
ATOM 2425 N N . GLN A 1 294 ? 12.160 -12.651 0.804 1.00 88.75 294 GLN A N 1
ATOM 2426 C CA . GLN A 1 294 ? 12.314 -13.957 1.449 1.00 88.75 294 GLN A CA 1
ATOM 2427 C C . GLN A 1 294 ? 11.467 -14.108 2.718 1.00 88.75 294 GLN A C 1
ATOM 2429 O O . GLN A 1 294 ? 11.093 -15.224 3.073 1.00 88.75 294 GLN A O 1
ATOM 2434 N N . TYR A 1 295 ? 11.141 -13.005 3.399 1.00 90.19 295 TYR A N 1
ATOM 2435 C CA . TYR A 1 295 ? 10.296 -13.030 4.598 1.00 90.19 295 TYR A CA 1
ATOM 2436 C C . TYR A 1 295 ? 8.801 -13.041 4.266 1.00 90.19 295 TYR A C 1
ATOM 2438 O O . TYR A 1 295 ? 7.972 -13.185 5.163 1.00 90.19 295 TYR A O 1
ATOM 2446 N N . GLY A 1 296 ? 8.431 -12.864 2.993 1.00 89.56 296 GLY A N 1
ATOM 2447 C CA . GLY A 1 296 ? 7.035 -12.873 2.562 1.00 89.56 296 GLY A CA 1
ATOM 2448 C C . GLY A 1 296 ? 6.205 -11.706 3.109 1.00 89.56 296 GLY A C 1
ATOM 2449 O O . GLY A 1 296 ? 4.978 -11.801 3.129 1.00 89.56 296 GLY A O 1
ATOM 2450 N N . ILE A 1 297 ? 6.840 -10.618 3.564 1.00 93.31 297 ILE A N 1
ATOM 2451 C CA . ILE A 1 297 ? 6.164 -9.396 4.035 1.00 93.31 297 ILE A CA 1
ATOM 2452 C C . ILE A 1 297 ? 6.164 -8.323 2.941 1.00 93.31 297 ILE A C 1
ATOM 2454 O O . ILE A 1 297 ? 5.139 -7.685 2.719 1.00 93.31 297 ILE A O 1
ATOM 2458 N N . ALA A 1 298 ? 7.276 -8.136 2.229 1.00 95.25 298 ALA A N 1
ATOM 2459 C CA . ALA A 1 298 ? 7.368 -7.185 1.124 1.00 95.25 298 ALA A CA 1
ATOM 2460 C C . ALA A 1 298 ? 7.134 -7.858 -0.233 1.00 95.25 298 ALA A C 1
ATOM 2462 O O . ALA A 1 298 ? 7.682 -8.921 -0.521 1.00 95.25 298 ALA A O 1
ATOM 2463 N N . LEU A 1 299 ? 6.351 -7.200 -1.087 1.00 93.38 299 LEU A N 1
ATOM 2464 C CA . LEU A 1 299 ? 6.117 -7.583 -2.474 1.00 93.38 299 LEU A CA 1
ATOM 2465 C C . LEU A 1 299 ? 6.654 -6.511 -3.413 1.00 93.38 299 LEU A C 1
ATOM 2467 O O . LEU A 1 299 ? 6.361 -5.327 -3.258 1.00 93.38 299 LEU A O 1
ATOM 2471 N N . PHE A 1 300 ? 7.379 -6.958 -4.435 1.00 93.12 300 PHE A N 1
ATOM 2472 C CA . PHE A 1 300 ? 7.968 -6.101 -5.470 1.00 93.12 300 PHE A CA 1
ATOM 2473 C C . PHE A 1 300 ? 7.437 -6.414 -6.878 1.00 93.12 300 PHE A C 1
ATOM 2475 O O . PHE A 1 300 ? 7.867 -5.810 -7.850 1.00 93.12 300 PHE A O 1
ATOM 2482 N N . GLN A 1 301 ? 6.498 -7.360 -6.998 1.00 91.69 301 GLN A N 1
ATOM 2483 C CA . GLN A 1 301 ? 5.894 -7.794 -8.267 1.00 91.69 301 GLN A CA 1
ATOM 2484 C C . GLN A 1 301 ? 4.767 -6.851 -8.727 1.00 91.69 301 GLN A C 1
ATOM 2486 O O . GLN A 1 301 ? 3.680 -7.287 -9.097 1.00 91.69 301 GLN A O 1
ATOM 2491 N N . HIS A 1 302 ? 5.010 -5.546 -8.657 1.00 93.25 302 HIS A N 1
ATOM 2492 C CA . HIS A 1 302 ? 4.062 -4.497 -9.024 1.00 93.25 302 HIS A CA 1
ATOM 2493 C C . HIS A 1 302 ? 4.816 -3.256 -9.509 1.00 93.25 302 HIS A C 1
ATOM 2495 O O . HIS A 1 302 ? 6.032 -3.151 -9.347 1.00 93.25 302 HIS A O 1
ATOM 2501 N N . ASN A 1 303 ? 4.086 -2.332 -10.119 1.00 91.94 303 ASN A N 1
ATOM 2502 C CA . ASN A 1 303 ? 4.585 -1.053 -10.588 1.00 91.94 303 ASN A CA 1
ATOM 2503 C C . ASN A 1 303 ? 3.628 0.059 -10.144 1.00 91.94 303 ASN A C 1
ATOM 2505 O O . ASN A 1 303 ? 2.445 0.038 -10.494 1.00 91.94 303 ASN A O 1
ATOM 2509 N N . LEU A 1 304 ? 4.153 1.008 -9.364 1.00 90.69 304 LEU A N 1
ATOM 2510 C CA . LEU A 1 304 ? 3.401 2.148 -8.823 1.00 90.69 304 LEU A CA 1
ATOM 2511 C C . LEU A 1 304 ? 3.728 3.459 -9.536 1.00 90.69 304 LEU A C 1
ATOM 2513 O O . LEU A 1 304 ? 3.033 4.455 -9.340 1.00 90.69 304 LEU A O 1
ATOM 2517 N N . ASP A 1 305 ? 4.779 3.469 -10.354 1.00 89.69 305 ASP A N 1
ATOM 2518 C CA . ASP A 1 305 ? 5.225 4.632 -11.109 1.00 89.69 305 ASP A CA 1
ATOM 2519 C C . ASP A 1 305 ? 4.422 4.685 -12.425 1.00 89.69 305 ASP A C 1
ATOM 2521 O O . ASP A 1 305 ? 4.916 4.450 -13.534 1.00 89.69 305 ASP A O 1
ATOM 2525 N N . THR A 1 306 ? 3.115 4.923 -12.276 1.00 88.94 306 THR A N 1
ATOM 2526 C CA . THR A 1 306 ? 2.110 4.921 -13.348 1.00 88.94 306 THR A CA 1
ATOM 2527 C C . THR A 1 306 ? 1.560 6.331 -13.578 1.00 88.94 306 THR A C 1
ATOM 2529 O O . THR A 1 306 ? 1.595 7.157 -12.663 1.00 88.94 306 THR A O 1
ATOM 2532 N N . PRO A 1 307 ? 1.047 6.656 -14.785 1.00 85.44 307 PRO A N 1
ATOM 2533 C CA . PRO A 1 307 ? 0.459 7.972 -15.032 1.00 85.44 307 PRO A CA 1
ATOM 2534 C C . PRO A 1 307 ? -0.620 8.342 -14.008 1.00 85.44 307 PRO A C 1
ATOM 2536 O O . PRO A 1 307 ? -0.578 9.441 -13.462 1.00 85.44 307 PRO A O 1
ATOM 2539 N N . ASP A 1 308 ? -1.519 7.410 -13.688 1.00 83.38 308 ASP A N 1
ATOM 2540 C CA . ASP A 1 308 ? -2.597 7.638 -12.722 1.00 83.38 308 ASP A CA 1
ATOM 2541 C C . ASP A 1 308 ? -2.081 7.699 -11.276 1.00 83.38 308 ASP A C 1
ATOM 2543 O O . ASP A 1 308 ? -2.541 8.536 -10.497 1.00 83.38 308 ASP A O 1
ATOM 2547 N N . GLY A 1 309 ? -1.061 6.904 -10.932 1.00 81.31 309 GLY A N 1
ATOM 2548 C CA . GLY A 1 309 ? -0.423 6.924 -9.613 1.00 81.31 309 GLY A CA 1
ATOM 2549 C C . GLY A 1 309 ? 0.220 8.275 -9.276 1.00 81.31 309 GLY A C 1
ATOM 2550 O O . GLY A 1 309 ? 0.147 8.732 -8.134 1.00 81.31 309 GLY A O 1
ATOM 2551 N N . VAL A 1 310 ? 0.775 8.970 -10.275 1.00 74.69 310 VAL A N 1
ATOM 2552 C CA . VAL A 1 310 ? 1.336 10.328 -10.122 1.00 74.69 310 VAL A CA 1
ATOM 2553 C C . VAL A 1 310 ? 0.246 11.372 -9.856 1.00 74.69 310 VAL A C 1
ATOM 2555 O O . VAL A 1 310 ? 0.480 12.352 -9.149 1.00 74.69 310 VAL A O 1
ATOM 2558 N N . TYR A 1 311 ? -0.964 11.170 -10.381 1.00 67.19 311 TYR A N 1
ATOM 2559 C CA . TYR A 1 311 ? -2.104 12.066 -10.166 1.00 67.19 311 TYR A CA 1
ATOM 2560 C C . TYR A 1 311 ? -2.984 11.694 -8.971 1.00 67.19 311 TYR A C 1
ATOM 2562 O O . TYR A 1 311 ? -3.978 12.391 -8.725 1.00 67.19 311 TYR A O 1
ATOM 2570 N N . SER A 1 312 ? -2.633 10.628 -8.248 1.00 64.56 312 SER A N 1
ATOM 2571 C CA . SER A 1 312 ? -3.466 10.035 -7.206 1.00 64.56 312 SER A CA 1
ATOM 2572 C C . SER A 1 312 ? -3.887 11.057 -6.147 1.00 64.56 312 SER A C 1
ATOM 2574 O O . SER A 1 312 ? -3.124 11.937 -5.738 1.00 64.56 312 SER A O 1
ATOM 2576 N N . SER A 1 313 ? -5.137 10.943 -5.699 1.00 55.06 313 SER A N 1
ATOM 2577 C CA . SER A 1 313 ? -5.834 11.963 -4.907 1.00 55.06 313 SER A CA 1
ATOM 2578 C C . SER A 1 313 ? -5.208 12.254 -3.541 1.00 55.06 313 SER A C 1
ATOM 2580 O O . SER A 1 313 ? -5.527 13.276 -2.949 1.00 55.06 313 SER A O 1
ATOM 2582 N N . TRP A 1 314 ? -4.339 11.375 -3.038 1.00 54.09 314 TRP A N 1
ATOM 2583 C CA . TRP A 1 314 ? -3.666 11.528 -1.744 1.00 54.09 314 TRP A CA 1
ATOM 2584 C C . TRP A 1 314 ? -2.288 12.202 -1.836 1.00 54.09 314 TRP A C 1
ATOM 2586 O O . TRP A 1 314 ? -1.720 12.557 -0.808 1.00 54.09 314 TRP A O 1
ATOM 2596 N N . ARG A 1 315 ? -1.736 12.390 -3.045 1.00 55.09 315 ARG A N 1
ATOM 2597 C CA . ARG A 1 315 ? -0.418 13.016 -3.260 1.00 55.09 315 ARG A CA 1
ATOM 2598 C C . ARG A 1 315 ? -0.473 14.550 -3.413 1.00 55.09 315 ARG A C 1
ATOM 2600 O O . ARG A 1 315 ? 0.552 15.149 -3.727 1.00 55.09 315 ARG A O 1
ATOM 2607 N N . LYS A 1 316 ? -1.643 15.185 -3.243 1.00 45.53 316 LYS A N 1
ATOM 2608 C CA . LYS A 1 316 ? -1.896 16.613 -3.542 1.00 45.53 316 LYS A CA 1
ATOM 2609 C C . LYS A 1 316 ? -2.360 17.459 -2.366 1.00 45.53 316 LYS A C 1
ATOM 2611 O O . LYS A 1 316 ? -3.244 16.996 -1.611 1.00 45.53 316 LYS A O 1
#

Nearest PDB structures (foldseek):
  9bon-assembly1_A  TM=7.523E-01  e=1.019E-10  Clostridium perfringens
  4dmv-assembly1_A  TM=7.292E-01  e=1.129E-09  Clostridioides difficile
  4dmw-assembly1_A  TM=7.287E-01  e=1.451E-09  Clostridioides difficile
  7pog-assembly1_A  TM=7.152E-01  e=1.252E-08  Clostridioides difficile
  6rth-assembly1_A  TM=5.933E-01  e=7.997E-08  Yersinia mollaretii ATCC 43969

Foldseek 3Di:
DVVCVVVVPDDDDDDPDDDDPPQVVVVDDDDDLVVLCPPVNVLLVVVLCLCCRQPVNVVLNVLSSLLSCCQAAFFKAAAPLWAFDDVLLLVQLVVLCVVVVQDDDLLLLLVLQVLQCVLVVNDDPVVCVNVPPDPPPRVDDPVVVVVSVVSSVVSSVPDDPVSRDDPPDDDADAQAKAFEDDPSDFLDTFNNIIGYHHNHNLSVVLSVLLSVLVVVLVVQVLSPDADDCPVDDDPSVVLSRVSCCVVVLVCPNSCCNRTVVSSLVSVLVVCCVVVVDDPPPDSSNVSRVLCDVVNRHYDHRMRQSYPVSVVDPSVD

Sequence (316 aa):
MGFLSENNIPYHGLTTSTLPPRLKDKGITIRDITDIFSFKFANFMKYYYYEIILRGNLASACDIVRLLIIYQHGGVYMDMDTLPYTDNIFKRLNRFIEKEKIVEDEFLLLFKTKCILKKLSLFNNSDNKYYNHHNYEIGIDKSKYKKIQELAELDIADFSLMDVFPLGKMYVHKNLLSLGSLRRLKGIYFNNFIVSHSDSKAIRIILRTMKKRYKFLEQNNCIFDYYKDNKKTGYLTRILTWRTELMTKDYCVTSVLSGPGLIIEVLLGLAYELLEFDHSTEPSSVAELMQNDQYGIALFQHNLDTPDGVYSSWRK

Solvent-accessible surface area (backbone atoms only — not comparable to full-atom values): 18431 Å² total; per-residue (Å²): 109,68,70,40,64,77,66,72,49,92,74,83,75,86,74,88,75,81,75,76,73,78,44,55,84,72,75,48,80,88,77,74,67,70,72,73,35,42,84,97,34,42,73,53,47,54,53,37,43,47,23,47,72,75,63,61,34,59,66,47,28,48,34,52,49,52,55,51,48,36,33,71,68,20,54,76,48,70,40,93,49,55,42,69,42,58,70,85,54,37,56,65,32,50,55,47,35,61,75,68,66,54,82,85,46,68,66,61,47,30,48,54,45,47,55,52,32,45,76,68,70,73,47,70,81,86,64,50,74,67,82,62,64,56,70,75,80,76,77,47,56,66,70,58,51,52,49,48,53,56,31,44,51,56,30,56,69,75,58,53,79,82,72,50,66,73,86,75,88,79,82,64,53,57,52,38,58,25,27,25,37,49,92,87,44,80,45,48,64,41,72,50,30,35,36,26,34,46,70,10,53,45,52,55,51,40,55,53,52,34,53,53,52,54,50,52,33,56,77,66,44,19,78,85,38,77,65,68,93,75,83,76,83,55,88,71,52,74,46,37,51,56,62,48,28,80,80,71,59,52,66,63,32,48,28,47,52,45,31,39,48,32,50,48,54,47,52,47,52,48,45,39,70,75,67,65,53,59,88,83,60,54,70,61,59,53,38,36,65,49,60,30,65,91,74,40,33,28,37,64,80,48,34,63,47,31,81,58,42,75,67,34,85,86,82,101

InterPro domains:
  IPR024770 TcdA/TcdB toxin, catalytic glycosyltransferase domain [PF12919] (18-250)
  IPR029044 Nucleotide-diphospho-sugar transferases [SSF53448] (27-315)

Radius of gyration: 22.09 Å; Cα contacts (8 Å, |Δi|>4): 364; chains: 1; bounding box: 58×41×57 Å